Protein AF-0000000072927654 (afdb_homodimer)

Foldseek 3Di:
DQALADKDKDACVQCVVLLLLQLVLVVQCCVPVLFFAPDAPPDDSVVSSVVSVVQNVCVVVVQKIKMWGFHPDDPPDRDDNVRTFWMKMKGQDDDPVQNQEIEIHGGTGHPVSPPNCNSVNRVVVVLVVSVVSNNFKYKYKGFPPDPVVVVCVVVPWDWPDKDWQPGATNVGDRTMMIMTMGGHPPPD/DQALADKDKDACVQCVVLLLLQLVLVVQCQVPVLFFAPDAPPDDSVVSSVVSVVQNVCVVVVQKIKMWGFHPDDPPDRDDNVRTFWMKMKGQDDDPVQNQEIEIHGGTGHPVSPPNCNSVNRVVVVLVVSVVSNNFKYKYKGFPPDPVVVVCVVVPWDWPDKDWQPGATNVGDRTMMIMTMGGHPNPD

pLDDT: mean 94.28, std 9.63, range [33.16, 98.94]

Nearest PDB structures (foldseek):
  1j4j-assembly2_B  TM=9.593E-01  e=4.413E-18  Pseudomonas amygdali pv. tabaci
  5jtf-assembly1_B  TM=8.296E-01  e=7.398E-10  Pseudomonas putida KT2440
  2vi7-assembly2_C  TM=7.966E-01  e=1.854E-10  Pseudomonas aeruginosa
  2cnt-assembly4_D  TM=8.189E-01  e=6.690E-09  Salmonella enterica subsp. enterica serovar Typhimurium str. LT2
  5isv-assembly2_B  TM=7.636E-01  e=1.039E-08  Escherichia coli O157:H7

InterPro domains:
  IPR000182 GNAT domain [PF00583] (80-157)
  IPR000182 GNAT domain [PS51186] (34-187)
  IPR016181 Acyl-CoA N-acyltransferase [SSF55729] (21-184)
  IPR050832 Bacterial Acetyltransferase [PTHR43877] (81-168)

Radius of gyration: 22.1 Å; Cα contacts (8 Å, |Δi|>4): 721; chains: 2; bounding box: 49×73×50 Å

Organism: Fusarium oxysporum f. sp. lycopersici (strain 4287 / CBS 123668 / FGSC 9935 / NRRL 34936) (NCBI:txid426428)

Secondary structure (DSSP, 8-state):
-----EEEE--HHHHGGGHHHHHHHHHHHHHHH---BSB-SSP-HHHHHHHHHHHHHHHHTTSEEEEEEESSPPTTSPPPGGGEEEEEEEE----TT-TTEEEEEEEEE-GGG-SSSHHHHHHHHHHHHHHHTT--EEEEEEETT-HHHHHHHHTTPEEEEEEEEEEE-TTS-EEEEEEEEEE-----/-----EEEE--HHHHGGGHHHHHHHHHHHHHHH---BSB-SSP-HHHHHHHHHHHHHHHHTTSEEEEEEESSPPTTSPPPGGGEEEEEEEE----TT-TTEEEEEEEEE-GGGTTSSHHHHHHHHHHHHHHHTT--EEEEEEETT-HHHHHHHHTTPEEEEEEEEEEE-TTS-EEEEEEEEEE-----

Structure (mmCIF, N/CA/C/O backbone):
data_AF-0000000072927654-model_v1
#
loop_
_entity.id
_entity.type
_entity.pdbx_description
1 polymer 'N-acetyltransferase domain-containing protein'
#
loop_
_atom_site.group_PDB
_atom_site.id
_atom_site.type_symbol
_atom_site.label_atom_id
_atom_site.label_alt_id
_atom_site.label_comp_id
_atom_site.label_asym_id
_atom_site.label_entity_id
_atom_site.label_seq_id
_atom_site.pdbx_PDB_ins_code
_atom_site.Cartn_x
_atom_site.Cartn_y
_atom_site.Cartn_z
_atom_site.occupancy
_atom_site.B_iso_or_equiv
_atom_site.auth_seq_id
_atom_site.auth_comp_id
_atom_site.auth_asym_id
_atom_site.auth_atom_id
_atom_site.pdbx_PDB_model_num
ATOM 1 N N . MET A 1 1 ? -3.535 -31.078 -25.188 1 40.19 1 MET A N 1
ATOM 2 C CA . MET A 1 1 ? -3.783 -29.688 -24.812 1 40.19 1 MET A CA 1
ATOM 3 C C . MET A 1 1 ? -3.332 -29.406 -23.391 1 40.19 1 MET A C 1
ATOM 5 O O . MET A 1 1 ? -3.873 -29.984 -22.438 1 40.19 1 MET A O 1
ATOM 9 N N . THR A 1 2 ? -2.07 -29.188 -23.109 1 51.78 2 THR A N 1
ATOM 10 C CA . THR A 1 2 ? -1.396 -29.219 -21.812 1 51.78 2 THR A CA 1
ATOM 11 C C . THR A 1 2 ? -2.076 -28.281 -20.828 1 51.78 2 THR A C 1
ATOM 13 O O . THR A 1 2 ? -2.227 -27.078 -21.109 1 51.78 2 THR A O 1
ATOM 16 N N . ALA A 1 3 ? -2.816 -28.781 -19.984 1 65.94 3 ALA A N 1
ATOM 17 C CA . ALA A 1 3 ? -3.828 -28.109 -19.188 1 65.94 3 ALA A CA 1
ATOM 18 C C . ALA A 1 3 ? -3.188 -27.094 -18.234 1 65.94 3 ALA A C 1
ATOM 20 O O . ALA A 1 3 ? -2.096 -27.328 -17.719 1 65.94 3 ALA A O 1
ATOM 21 N N . SER A 1 4 ? -3.391 -25.828 -18.328 1 76.94 4 SER A N 1
ATOM 22 C CA . SER A 1 4 ? -2.943 -24.672 -17.547 1 76.94 4 SER A CA 1
ATOM 23 C C . SER A 1 4 ? -2.902 -24.984 -16.062 1 76.94 4 SER A C 1
ATOM 25 O O . SER A 1 4 ? -2.342 -24.219 -15.273 1 76.94 4 SER A O 1
ATOM 27 N N . GLY A 1 5 ? -3.129 -26.25 -15.648 1 88.75 5 GLY A N 1
ATOM 28 C CA . GLY A 1 5 ? -3.277 -26.594 -14.25 1 88.75 5 GLY A CA 1
ATOM 29 C C . GLY A 1 5 ? -4.609 -26.172 -13.664 1 88.75 5 GLY A C 1
ATOM 30 O O . GLY A 1 5 ? -5.438 -25.594 -14.367 1 88.75 5 GLY A O 1
ATOM 31 N N . THR A 1 6 ? -4.871 -26.625 -12.555 1 92.62 6 THR A N 1
ATOM 32 C CA . THR A 1 6 ? -6.078 -26.25 -11.82 1 92.62 6 THR A CA 1
ATOM 33 C C . THR A 1 6 ? -5.746 -25.312 -10.664 1 92.62 6 THR A C 1
ATOM 35 O O . THR A 1 6 ? -4.664 -25.391 -10.078 1 92.62 6 THR A O 1
ATOM 38 N N . VAL A 1 7 ? -6.707 -24.422 -10.336 1 95.75 7 VAL A N 1
ATOM 39 C CA . VAL A 1 7 ? -6.465 -23.469 -9.258 1 95.75 7 VAL A CA 1
ATOM 40 C C . VAL A 1 7 ? -7.293 -23.844 -8.031 1 95.75 7 VAL A C 1
ATOM 42 O O . VAL A 1 7 ? -8.461 -24.219 -8.156 1 95.75 7 VAL A O 1
ATOM 45 N N . ALA A 1 8 ? -6.715 -23.781 -6.914 1 95.75 8 ALA A N 1
ATOM 46 C CA . ALA A 1 8 ? -7.418 -23.953 -5.645 1 95.75 8 ALA A CA 1
ATOM 47 C C . ALA A 1 8 ? -7.254 -22.719 -4.754 1 95.75 8 ALA A C 1
ATOM 49 O O . ALA A 1 8 ? -6.18 -22.125 -4.703 1 95.75 8 ALA A O 1
ATOM 50 N N . LEU A 1 9 ? -8.328 -22.406 -4.074 1 96.88 9 LEU A N 1
ATOM 51 C CA . LEU A 1 9 ? -8.242 -21.406 -3.02 1 96.88 9 LEU A CA 1
ATOM 52 C C . LEU A 1 9 ? -7.613 -21.984 -1.761 1 96.88 9 LEU A C 1
ATOM 54 O O . LEU A 1 9 ? -8.141 -22.938 -1.182 1 96.88 9 LEU A O 1
ATOM 58 N N . PHE A 1 10 ? -6.531 -21.422 -1.31 1 97.31 10 PHE A N 1
ATOM 59 C CA . PHE A 1 10 ? -5.738 -21.938 -0.194 1 97.31 10 PHE A CA 1
ATOM 60 C C . PHE A 1 10 ? -6.488 -21.766 1.123 1 97.31 10 PHE A C 1
ATOM 62 O O . PHE A 1 10 ? -7.059 -20.703 1.383 1 97.31 10 PHE A O 1
ATOM 69 N N . SER A 1 11 ? -6.535 -22.766 1.909 1 94.94 11 SER A N 1
ATOM 70 C CA . SER A 1 11 ? -6.98 -22.719 3.297 1 94.94 11 SER A CA 1
ATOM 71 C C . SER A 1 11 ? -5.965 -23.375 4.23 1 94.94 11 SER A C 1
ATOM 73 O O . SER A 1 11 ? -5.414 -24.422 3.91 1 94.94 11 SER A O 1
ATOM 75 N N . PRO A 1 12 ? -5.699 -22.703 5.312 1 93.94 12 PRO A N 1
ATOM 76 C CA . PRO A 1 12 ? -4.695 -23.25 6.227 1 93.94 12 PRO A CA 1
ATOM 77 C C . PRO A 1 12 ? -4.996 -24.688 6.648 1 93.94 12 PRO A C 1
ATOM 79 O O . PRO A 1 12 ? -4.086 -25.516 6.738 1 93.94 12 PRO A O 1
ATOM 82 N N . GLY A 1 13 ? -6.176 -25.016 6.891 1 92.88 13 GLY A N 1
ATOM 83 C CA . GLY A 1 13 ? -6.555 -26.359 7.309 1 92.88 13 GLY A CA 1
ATOM 84 C C . GLY A 1 13 ? -6.289 -27.406 6.246 1 92.88 13 GLY A C 1
ATOM 85 O O . GLY A 1 13 ? -5.777 -28.484 6.551 1 92.88 13 GLY A O 1
ATOM 86 N N . GLN A 1 14 ? -6.562 -27.125 4.996 1 92.88 14 GLN A N 1
ATOM 87 C CA . GLN A 1 14 ? -6.465 -28.094 3.904 1 92.88 14 GLN A CA 1
ATOM 88 C C . GLN A 1 14 ? -5.082 -28.062 3.26 1 92.88 14 GLN A C 1
ATOM 90 O O . GLN A 1 14 ? -4.594 -29.078 2.771 1 92.88 14 GLN A O 1
ATOM 95 N N . HIS A 1 15 ? -4.449 -26.875 3.355 1 95.31 15 HIS A N 1
ATOM 96 C CA . HIS A 1 15 ? -3.281 -26.719 2.496 1 95.31 15 HIS A CA 1
ATOM 97 C C . HIS A 1 15 ? -2.053 -26.312 3.307 1 95.31 15 HIS A C 1
ATOM 99 O O . HIS A 1 15 ? -1.019 -25.953 2.736 1 95.31 15 HIS A O 1
ATOM 105 N N . GLY A 1 16 ? -2.119 -26.297 4.637 1 95.19 16 GLY A N 1
ATOM 106 C CA . GLY A 1 16 ? -1.026 -25.875 5.5 1 95.19 16 GLY A CA 1
ATOM 107 C C . GLY A 1 16 ? 0.271 -26.609 5.215 1 95.19 16 GLY A C 1
ATOM 108 O O . GLY A 1 16 ? 1.354 -26.031 5.34 1 95.19 16 GLY A O 1
ATOM 109 N N . HIS A 1 17 ? 0.18 -27.891 4.82 1 96 17 HIS A N 1
ATOM 110 C CA . HIS A 1 17 ? 1.352 -28.719 4.559 1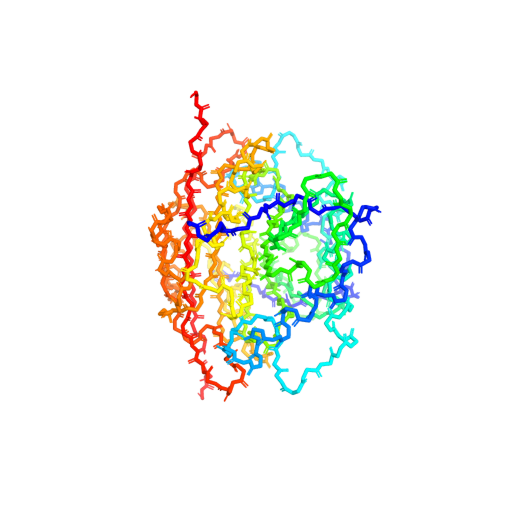 96 17 HIS A CA 1
ATOM 111 C C . HIS A 1 17 ? 2.074 -28.266 3.295 1 96 17 HIS A C 1
ATOM 113 O O . HIS A 1 17 ? 3.207 -28.688 3.039 1 96 17 HIS A O 1
ATOM 119 N N . LEU A 1 18 ? 1.526 -27.391 2.498 1 96.75 18 LEU A N 1
ATOM 120 C CA . LEU A 1 18 ? 2.096 -26.953 1.226 1 96.75 18 LEU A CA 1
ATOM 121 C C . LEU A 1 18 ? 2.955 -25.703 1.408 1 96.75 18 LEU A C 1
ATOM 123 O O . LEU A 1 18 ? 3.617 -25.266 0.468 1 96.75 18 LEU A O 1
ATOM 127 N N . ILE A 1 19 ? 3 -25.109 2.605 1 96.88 19 ILE A N 1
ATOM 128 C CA . ILE A 1 19 ? 3.627 -23.828 2.867 1 96.88 19 ILE A CA 1
ATOM 129 C C . ILE A 1 19 ? 5.105 -23.875 2.488 1 96.88 19 ILE A C 1
ATOM 131 O O . ILE A 1 19 ? 5.609 -23 1.796 1 96.88 19 ILE A O 1
ATOM 135 N N . PRO A 1 20 ? 5.84 -24.938 2.801 1 96.81 20 PRO A N 1
ATOM 136 C CA . PRO A 1 20 ? 7.246 -25 2.387 1 96.81 20 PRO A CA 1
ATOM 137 C C . PRO A 1 20 ? 7.41 -25 0.868 1 96.81 20 PRO A C 1
ATOM 139 O O . PRO A 1 20 ? 8.406 -24.484 0.352 1 96.81 20 PRO A O 1
ATOM 142 N N . TYR A 1 21 ? 6.488 -25.562 0.169 1 96.62 21 TYR A N 1
ATOM 143 C CA . TYR A 1 21 ? 6.566 -25.625 -1.287 1 96.62 21 TYR A CA 1
ATOM 144 C C . TYR A 1 21 ? 6.246 -24.266 -1.907 1 96.62 21 TYR A C 1
ATOM 146 O O . TYR A 1 21 ? 6.828 -23.891 -2.93 1 96.62 21 TYR A O 1
ATOM 154 N N . LEU A 1 22 ? 5.336 -23.547 -1.306 1 97.56 22 LEU A N 1
ATOM 155 C CA . LEU A 1 22 ? 5.078 -22.172 -1.73 1 97.56 22 LEU A CA 1
ATOM 156 C C . LEU A 1 22 ? 6.316 -21.297 -1.544 1 97.56 22 LEU A C 1
ATOM 158 O O . LEU A 1 22 ? 6.688 -20.547 -2.441 1 97.56 22 LEU A O 1
ATOM 162 N N . ALA A 1 23 ? 6.957 -21.469 -0.409 1 97.88 23 ALA A N 1
ATOM 163 C CA . ALA A 1 23 ? 8.211 -20.766 -0.148 1 97.88 23 ALA A CA 1
ATOM 164 C C . ALA A 1 23 ? 9.273 -21.141 -1.171 1 97.88 23 ALA A C 1
ATOM 166 O O . ALA A 1 23 ? 10.055 -20.281 -1.608 1 97.88 23 ALA A O 1
ATOM 167 N N . ALA A 1 24 ? 9.273 -22.391 -1.554 1 96.88 24 ALA A N 1
ATOM 168 C CA . ALA A 1 24 ? 10.25 -22.875 -2.518 1 96.88 24 ALA A CA 1
ATOM 169 C C . ALA A 1 24 ? 10.016 -22.281 -3.898 1 96.88 24 ALA A C 1
ATOM 171 O O . ALA A 1 24 ? 10.961 -21.938 -4.605 1 96.88 24 ALA A O 1
ATOM 172 N N . ILE A 1 25 ? 8.781 -22.172 -4.305 1 97.19 25 ILE A N 1
ATOM 173 C CA . ILE A 1 25 ? 8.461 -21.516 -5.57 1 97.19 25 ILE A CA 1
ATOM 174 C C . ILE A 1 25 ? 8.93 -20.062 -5.539 1 97.19 25 ILE A C 1
ATOM 176 O O . ILE A 1 25 ? 9.523 -19.578 -6.5 1 97.19 25 ILE A O 1
ATOM 180 N N . HIS A 1 26 ? 8.633 -19.406 -4.438 1 98.25 26 HIS A N 1
ATOM 181 C CA . HIS A 1 26 ? 9.055 -18.031 -4.227 1 98.25 26 HIS A CA 1
ATOM 182 C C . HIS A 1 26 ? 10.57 -17.891 -4.379 1 98.25 26 HIS A C 1
ATOM 184 O O . HIS A 1 26 ? 11.047 -17.062 -5.16 1 98.25 26 HIS A O 1
ATOM 190 N N . ALA A 1 27 ? 11.297 -18.75 -3.744 1 97.81 27 ALA A N 1
ATOM 191 C CA . ALA A 1 27 ? 12.758 -18.734 -3.797 1 97.81 27 ALA A CA 1
ATOM 192 C C . ALA A 1 27 ? 13.258 -19.016 -5.211 1 97.81 27 ALA A C 1
ATOM 194 O O . ALA A 1 27 ? 14.195 -18.375 -5.684 1 97.81 27 ALA A O 1
ATOM 195 N N . SER A 1 28 ? 12.656 -19.953 -5.832 1 96.88 28 SER A N 1
ATOM 196 C CA . SER A 1 28 ? 13.078 -20.344 -7.172 1 96.88 28 SER A CA 1
ATOM 197 C C . SER A 1 28 ? 12.906 -19.219 -8.172 1 96.88 28 SER A C 1
ATOM 199 O O . SER A 1 28 ? 13.773 -18.969 -9.008 1 96.88 28 SER A O 1
ATOM 201 N N . CYS A 1 29 ? 11.797 -18.531 -8.07 1 97.25 29 CYS A N 1
ATOM 202 C CA . CYS A 1 29 ? 11.555 -17.406 -8.961 1 97.25 29 CYS A CA 1
ATOM 203 C C . CYS A 1 29 ? 12.609 -16.312 -8.773 1 97.25 29 CYS A C 1
ATOM 205 O O . CYS A 1 29 ? 13.07 -15.711 -9.742 1 97.25 29 CYS A O 1
ATOM 207 N N . ILE A 1 30 ? 13.008 -16.078 -7.527 1 97.44 30 ILE A N 1
ATOM 208 C CA . ILE A 1 30 ? 14.008 -15.055 -7.23 1 97.44 30 ILE A CA 1
ATOM 209 C C . ILE A 1 30 ? 15.367 -15.508 -7.77 1 97.44 30 ILE A C 1
ATOM 211 O O . ILE A 1 30 ? 16.047 -14.75 -8.461 1 97.44 30 ILE A O 1
ATOM 215 N N . THR A 1 31 ? 15.734 -16.734 -7.531 1 95.69 31 THR A N 1
ATOM 216 C CA . THR A 1 31 ? 17.078 -17.203 -7.809 1 95.69 31 THR A CA 1
ATOM 217 C C . THR A 1 31 ? 17.25 -17.531 -9.289 1 95.69 31 THR A C 1
ATOM 219 O O . THR A 1 31 ? 18.297 -17.266 -9.875 1 95.69 31 THR A O 1
ATOM 222 N N . HIS A 1 32 ? 16.266 -18.047 -9.891 1 93 32 HIS A N 1
ATOM 223 C CA . HIS A 1 32 ? 16.422 -18.562 -11.25 1 93 32 HIS A CA 1
ATOM 224 C C . HIS A 1 32 ? 15.922 -17.547 -12.281 1 93 32 HIS A C 1
ATOM 226 O O . HIS A 1 32 ? 16.453 -17.469 -13.383 1 93 32 HIS A O 1
ATOM 232 N N . ASP A 1 33 ? 14.969 -16.75 -11.875 1 89.62 33 ASP A N 1
ATOM 233 C CA . ASP A 1 33 ? 14.336 -15.883 -12.867 1 89.62 33 ASP A CA 1
ATOM 234 C C . ASP A 1 33 ? 14.609 -14.414 -12.555 1 89.62 33 ASP A C 1
ATOM 236 O O . ASP A 1 33 ? 14.125 -13.523 -13.258 1 89.62 33 ASP A O 1
ATOM 240 N N . ARG A 1 34 ? 15.312 -14.18 -11.461 1 92 34 ARG A N 1
ATOM 241 C CA . ARG A 1 34 ? 15.672 -12.844 -11.016 1 92 34 ARG A CA 1
ATOM 242 C C . ARG A 1 34 ? 14.43 -11.984 -10.805 1 92 34 ARG A C 1
ATOM 244 O O . ARG A 1 34 ? 14.438 -10.789 -11.109 1 92 34 ARG A O 1
ATOM 251 N N . THR A 1 35 ? 13.359 -12.672 -10.422 1 95.62 35 THR A N 1
ATOM 252 C CA . THR A 1 35 ? 12.117 -11.969 -10.117 1 95.62 35 THR A CA 1
ATOM 253 C C . THR A 1 35 ? 12.281 -11.094 -8.883 1 95.62 35 THR A C 1
ATOM 255 O O . THR A 1 35 ? 12.883 -11.516 -7.891 1 95.62 35 THR A O 1
ATOM 258 N N . ILE A 1 36 ? 11.828 -9.867 -8.977 1 97.69 36 ILE A N 1
ATOM 259 C CA . ILE A 1 36 ? 11.773 -9 -7.805 1 97.69 36 ILE A CA 1
ATOM 260 C C . ILE A 1 36 ? 10.555 -9.352 -6.957 1 97.69 36 ILE A C 1
ATOM 262 O O . ILE A 1 36 ? 9.43 -8.984 -7.297 1 97.69 36 ILE A O 1
ATOM 266 N N . ALA A 1 37 ? 10.82 -10 -5.887 1 97.12 37 ALA A N 1
ATOM 267 C CA . ALA A 1 37 ? 9.703 -10.539 -5.109 1 97.12 37 ALA A CA 1
ATOM 268 C C . ALA A 1 37 ? 10.016 -10.5 -3.613 1 97.12 37 ALA A C 1
ATOM 270 O O . ALA A 1 37 ? 9.961 -11.531 -2.936 1 97.12 37 ALA A O 1
ATOM 271 N N . GLU A 1 38 ? 10.336 -9.359 -3.062 1 97.12 38 GLU A N 1
ATOM 272 C CA . GLU A 1 38 ? 10.391 -9.086 -1.631 1 97.12 38 GLU A CA 1
ATOM 273 C C . GLU A 1 38 ? 11.797 -9.289 -1.081 1 97.12 38 GLU A C 1
ATOM 275 O O . GLU A 1 38 ? 12.281 -8.492 -0.276 1 97.12 38 GLU A O 1
ATOM 280 N N . PHE A 1 39 ? 12.531 -10.328 -1.51 1 97.81 39 PHE A N 1
ATOM 281 C CA . PHE A 1 39 ? 13.789 -10.695 -0.885 1 97.81 39 PHE A CA 1
ATOM 282 C C . PHE A 1 39 ? 14.945 -10.578 -1.877 1 97.81 39 PHE A C 1
ATOM 284 O O . PHE A 1 39 ? 14.742 -10.688 -3.088 1 97.81 39 PHE A O 1
ATOM 291 N N . LEU A 1 40 ? 16.094 -10.375 -1.318 1 97.81 40 LEU A N 1
ATOM 292 C CA . LEU A 1 40 ? 17.344 -10.383 -2.074 1 97.81 40 LEU A CA 1
ATOM 293 C C . LEU A 1 40 ? 18.234 -11.547 -1.644 1 97.81 40 LEU A C 1
ATOM 295 O O . LEU A 1 40 ? 18.219 -11.953 -0.478 1 97.81 40 LEU A O 1
ATOM 299 N N . PRO A 1 41 ? 18.953 -12.109 -2.582 1 96.44 41 PRO A N 1
ATOM 300 C CA . PRO A 1 41 ? 19.938 -13.125 -2.189 1 96.44 41 PRO A CA 1
ATOM 301 C C . PRO A 1 41 ? 21.031 -12.562 -1.271 1 96.44 41 PRO A C 1
ATOM 303 O O . PRO A 1 41 ? 21.344 -11.375 -1.344 1 96.44 41 PRO A O 1
ATOM 306 N N . PRO A 1 42 ? 21.688 -13.531 -0.445 1 96.88 42 PRO A N 1
ATOM 307 C CA . PRO A 1 42 ? 21.328 -14.945 -0.252 1 96.88 42 PRO A CA 1
ATOM 308 C C . PRO A 1 42 ? 20 -15.125 0.481 1 96.88 42 PRO A C 1
ATOM 310 O O . PRO A 1 42 ? 19.734 -14.422 1.454 1 96.88 42 PRO A O 1
ATOM 313 N N . LEU A 1 43 ? 19.328 -16.016 0.043 1 97.06 43 LEU A N 1
ATOM 314 C CA . LEU A 1 43 ? 18 -16.266 0.606 1 97.06 43 LEU A CA 1
ATOM 315 C C . LEU A 1 43 ? 18.094 -17.125 1.867 1 97.06 43 LEU A C 1
ATOM 317 O O . LEU A 1 43 ? 19.016 -17.938 2 1 97.06 43 LEU A O 1
ATOM 321 N N . SER A 1 44 ? 17.219 -16.828 2.752 1 96 44 SER A N 1
ATOM 322 C CA . SER A 1 44 ? 17.062 -17.609 3.975 1 96 44 SER A CA 1
ATOM 323 C C . SER A 1 44 ? 15.727 -18.359 3.982 1 96 44 SER A C 1
ATOM 325 O O . SER A 1 44 ? 14.664 -17.734 3.926 1 96 44 SER A O 1
ATOM 327 N N . HIS A 1 45 ? 15.867 -19.641 4.137 1 94.31 45 HIS A N 1
ATOM 328 C CA . HIS A 1 45 ? 14.641 -20.438 4.211 1 94.31 45 HIS A CA 1
ATOM 329 C C . HIS A 1 45 ? 13.781 -20.016 5.395 1 94.31 45 HIS A C 1
ATOM 331 O O . HIS A 1 45 ? 12.555 -19.922 5.277 1 94.31 45 HIS A O 1
ATOM 337 N N . GLU A 1 46 ? 14.43 -19.75 6.414 1 96.19 46 GLU A N 1
ATOM 338 C CA . GLU A 1 46 ? 13.727 -19.344 7.625 1 96.19 46 GLU A CA 1
ATOM 339 C C . GLU A 1 46 ? 12.977 -18.031 7.402 1 96.19 46 GLU A C 1
ATOM 341 O O . GLU A 1 46 ? 11.82 -17.891 7.812 1 96.19 46 GLU A O 1
ATOM 346 N N . LYS A 1 47 ? 13.609 -17.109 6.793 1 95.75 47 LYS A N 1
ATOM 347 C CA . LYS A 1 47 ? 13.008 -15.805 6.523 1 95.75 47 LYS A CA 1
ATOM 348 C C . LYS A 1 47 ? 11.812 -15.938 5.578 1 95.75 47 LYS A C 1
ATOM 350 O O . LYS A 1 47 ? 10.758 -15.344 5.812 1 95.75 47 LYS A O 1
ATOM 355 N N . LEU A 1 48 ? 12 -16.766 4.551 1 97.69 48 LEU A N 1
ATOM 356 C CA . LEU A 1 48 ? 10.93 -17 3.59 1 97.69 48 LEU A CA 1
ATOM 357 C C . LEU A 1 48 ? 9.734 -17.672 4.262 1 97.69 48 LEU A C 1
ATOM 359 O O . LEU A 1 48 ? 8.594 -17.25 4.074 1 97.69 48 LEU A O 1
ATOM 363 N N . LEU A 1 49 ? 10 -18.641 5.051 1 97.5 49 LEU A N 1
ATOM 364 C CA . LEU A 1 49 ? 8.922 -19.375 5.723 1 97.5 49 LEU A CA 1
ATOM 365 C C . LEU A 1 49 ? 8.195 -18.469 6.707 1 97.5 49 LEU A C 1
ATOM 367 O O . LEU A 1 49 ? 6.965 -18.516 6.805 1 97.5 49 LEU A O 1
ATOM 371 N N . ALA A 1 50 ? 8.961 -17.688 7.43 1 97.25 50 ALA A N 1
ATOM 372 C CA . ALA A 1 50 ? 8.352 -16.75 8.375 1 97.25 50 ALA A CA 1
ATOM 373 C C . ALA A 1 50 ? 7.441 -15.766 7.656 1 97.25 50 ALA A C 1
ATOM 375 O O . ALA A 1 50 ? 6.34 -15.477 8.125 1 97.25 50 ALA A O 1
ATOM 376 N N . TRP A 1 51 ? 7.895 -15.305 6.578 1 97.69 51 TRP A N 1
ATOM 377 C CA . TRP A 1 51 ? 7.109 -14.367 5.781 1 97.69 51 TRP A CA 1
ATOM 378 C C . TRP A 1 51 ? 5.797 -15.008 5.324 1 97.69 51 TRP A C 1
ATOM 380 O O . TRP A 1 51 ? 4.727 -14.414 5.469 1 97.69 51 TRP A O 1
ATOM 390 N N . TRP A 1 52 ? 5.855 -16.172 4.828 1 97.88 52 TRP A N 1
ATOM 391 C CA . TRP A 1 52 ? 4.68 -16.875 4.348 1 97.88 52 TRP A CA 1
ATOM 392 C C . TRP A 1 52 ? 3.715 -17.172 5.492 1 97.88 52 TRP A C 1
ATOM 394 O O . TRP A 1 52 ? 2.496 -17.094 5.32 1 97.88 52 TRP A O 1
ATOM 404 N N . LYS A 1 53 ? 4.211 -17.5 6.59 1 95.75 53 LYS A N 1
ATOM 405 C CA . LYS A 1 53 ? 3.359 -17.734 7.75 1 95.75 53 LYS A CA 1
ATOM 406 C C . LYS A 1 53 ? 2.57 -16.484 8.117 1 95.75 53 LYS A C 1
ATOM 408 O O . LYS A 1 53 ? 1.393 -16.562 8.477 1 95.75 53 LYS A O 1
ATOM 413 N N . GLU A 1 54 ? 3.248 -15.391 8.023 1 96.12 54 GLU A N 1
ATOM 414 C CA . GLU A 1 54 ? 2.568 -14.133 8.297 1 96.12 54 GLU A CA 1
ATOM 415 C C . GLU A 1 54 ? 1.46 -13.867 7.281 1 96.12 54 GLU A C 1
ATOM 417 O O . GLU A 1 54 ? 0.373 -13.414 7.645 1 96.12 54 GLU A O 1
ATOM 422 N N . ARG A 1 55 ? 1.749 -14.141 6.016 1 97.44 55 ARG A N 1
ATOM 423 C CA . ARG A 1 55 ? 0.734 -13.977 4.98 1 97.44 55 ARG A CA 1
ATOM 424 C C . ARG A 1 55 ? -0.441 -14.922 5.207 1 97.44 55 ARG A C 1
ATOM 426 O O . ARG A 1 55 ? -1.6 -14.523 5.07 1 97.44 55 ARG A O 1
ATOM 433 N N . ILE A 1 56 ? -0.158 -16.109 5.582 1 96.44 56 ILE A N 1
ATOM 434 C CA . ILE A 1 56 ? -1.188 -17.109 5.789 1 96.44 56 ILE A CA 1
ATOM 435 C C . ILE A 1 56 ? -2.061 -16.734 6.98 1 96.44 56 ILE A C 1
ATOM 437 O O . ILE A 1 56 ? -3.271 -16.969 6.977 1 96.44 56 ILE A O 1
ATOM 441 N N . ALA A 1 57 ? -1.433 -16.141 7.992 1 96.12 57 ALA A N 1
ATOM 442 C CA . ALA A 1 57 ? -2.213 -15.656 9.125 1 96.12 57 ALA A CA 1
ATOM 443 C C . ALA A 1 57 ? -3.266 -14.648 8.672 1 96.12 57 ALA A C 1
ATOM 445 O O . ALA A 1 57 ? -4.367 -14.602 9.227 1 96.12 57 ALA A O 1
ATOM 446 N N . GLU A 1 58 ? -2.949 -13.898 7.688 1 97.06 58 GLU A N 1
ATOM 447 C CA . GLU A 1 58 ? -3.873 -12.898 7.156 1 97.06 58 GLU A CA 1
ATOM 448 C C . GLU A 1 58 ? -5.047 -13.562 6.438 1 97.06 58 GLU A C 1
ATOM 450 O O . GLU A 1 58 ? -6.09 -12.938 6.242 1 97.06 58 GLU A O 1
ATOM 455 N N . VAL A 1 59 ? -4.852 -14.773 5.926 1 96.62 59 VAL A N 1
ATOM 456 C CA . VAL A 1 59 ? -5.938 -15.523 5.301 1 96.62 59 VAL A CA 1
ATOM 457 C C . VAL A 1 59 ? -7.012 -15.836 6.336 1 96.62 59 VAL A C 1
ATOM 459 O O . VAL A 1 59 ? -8.203 -15.656 6.078 1 96.62 59 VAL A O 1
ATOM 462 N N . ALA A 1 60 ? -6.602 -16.234 7.477 1 91.06 60 ALA A N 1
ATOM 463 C CA . ALA A 1 60 ? -7.52 -16.578 8.562 1 91.06 60 ALA A CA 1
ATOM 464 C C . ALA A 1 60 ? -8.305 -15.352 9.023 1 91.06 60 ALA A C 1
ATOM 466 O O . ALA A 1 60 ? -9.469 -15.453 9.398 1 91.06 60 ALA A O 1
ATOM 467 N N . ASP A 1 61 ? -7.723 -14.188 8.914 1 91.62 61 ASP A N 1
ATOM 468 C CA . ASP A 1 61 ? -8.344 -12.938 9.367 1 91.62 61 ASP A CA 1
ATOM 469 C C . ASP A 1 61 ? -9.195 -12.32 8.266 1 91.62 61 ASP A C 1
ATOM 471 O O . ASP A 1 61 ? -9.828 -11.281 8.469 1 91.62 61 ASP A O 1
ATOM 475 N N . GLY A 1 62 ? -9.18 -12.969 7.098 1 93.56 62 GLY A N 1
ATOM 476 C CA . GLY A 1 62 ? -9.992 -12.484 5.992 1 93.56 62 GLY A CA 1
ATOM 477 C C . GLY A 1 62 ? -9.359 -11.328 5.246 1 93.56 62 GLY A C 1
ATOM 478 O O . GLY A 1 62 ? -10 -10.703 4.398 1 93.56 62 GLY A O 1
ATOM 479 N N . LYS A 1 63 ? -8.109 -11.016 5.488 1 97 63 LYS A N 1
ATOM 480 C CA . LYS A 1 63 ? -7.434 -9.859 4.91 1 97 63 LYS A CA 1
ATOM 481 C C . LYS A 1 63 ? -6.684 -10.234 3.639 1 97 63 LYS A C 1
ATOM 483 O O . LYS A 1 63 ? -6.242 -9.367 2.887 1 97 63 LYS A O 1
ATOM 488 N N . ARG A 1 64 ? -6.547 -11.578 3.398 1 98.44 64 ARG A N 1
ATOM 489 C CA . ARG A 1 64 ? -5.777 -12.062 2.254 1 98.44 64 ARG A CA 1
ATOM 490 C C . ARG A 1 64 ? -6.387 -13.336 1.683 1 98.44 64 ARG A C 1
ATOM 492 O O . ARG A 1 64 ? -6.926 -14.164 2.426 1 98.44 64 ARG A O 1
ATOM 499 N N . LEU A 1 65 ? -6.34 -13.445 0.409 1 98.62 65 LEU A N 1
ATOM 500 C CA . LEU A 1 65 ? -6.598 -14.703 -0.295 1 98.62 65 LEU A CA 1
ATOM 501 C C . LEU A 1 65 ? -5.332 -15.203 -0.987 1 98.62 65 LEU A C 1
ATOM 503 O O . LEU A 1 65 ? -4.527 -14.406 -1.47 1 98.62 65 LEU A O 1
ATOM 507 N N . ILE A 1 66 ? -5.188 -16.469 -0.994 1 98.81 66 ILE A N 1
ATOM 508 C CA . ILE A 1 66 ? -4.086 -17.109 -1.703 1 98.81 66 ILE A CA 1
ATOM 509 C C . ILE A 1 66 ? -4.633 -18.172 -2.646 1 98.81 66 ILE A C 1
ATOM 511 O O . ILE A 1 66 ? -5.457 -19 -2.248 1 98.81 66 ILE A O 1
ATOM 515 N N . PHE A 1 67 ? -4.203 -18.141 -3.881 1 98.62 67 PHE A N 1
ATOM 516 C CA . PHE A 1 67 ? -4.578 -19.109 -4.898 1 98.62 67 PHE A CA 1
ATOM 517 C C . PHE A 1 67 ? -3.363 -19.906 -5.352 1 98.62 67 PHE A C 1
ATOM 519 O O . PHE A 1 67 ? -2.324 -19.344 -5.688 1 98.62 67 PHE A O 1
ATOM 526 N N . ILE A 1 68 ? -3.561 -21.188 -5.395 1 97.94 68 ILE A N 1
ATOM 527 C CA . ILE A 1 68 ? -2.445 -22.047 -5.754 1 97.94 68 ILE A CA 1
ATOM 528 C C . ILE A 1 68 ? -2.754 -22.766 -7.066 1 97.94 68 ILE A C 1
ATOM 530 O O . ILE A 1 68 ? -3.891 -23.188 -7.297 1 97.94 68 ILE A O 1
ATOM 534 N N . LEU A 1 69 ? -1.799 -22.797 -7.91 1 97.44 69 LEU A N 1
ATOM 535 C CA . LEU A 1 69 ? -1.876 -23.531 -9.164 1 97.44 69 LEU A CA 1
ATOM 536 C C . LEU A 1 69 ? -1.353 -24.953 -8.992 1 97.44 69 LEU A C 1
ATOM 538 O O . LEU A 1 69 ? -0.224 -25.156 -8.531 1 97.44 69 LEU A O 1
ATOM 542 N N . LEU A 1 70 ? -2.152 -25.906 -9.289 1 95.62 70 LEU A N 1
ATOM 543 C CA . LEU A 1 70 ? -1.812 -27.328 -9.148 1 95.62 70 LEU A CA 1
ATOM 544 C C . LEU A 1 70 ? -1.688 -27.984 -10.516 1 95.62 70 LEU A C 1
ATOM 546 O O . LEU A 1 70 ? -2.572 -27.844 -11.367 1 95.62 70 LEU A O 1
ATOM 550 N N . ASN A 1 71 ? -0.536 -28.5 -10.648 1 92 71 ASN A N 1
ATOM 551 C CA . ASN A 1 71 ? -0.32 -29.297 -11.844 1 92 71 ASN A CA 1
ATOM 552 C C . ASN A 1 71 ? -0.569 -30.781 -11.578 1 92 71 ASN A C 1
ATOM 554 O O . ASN A 1 71 ? -0.022 -31.344 -10.633 1 92 71 ASN A O 1
ATOM 558 N N . ASP A 1 72 ? -1.478 -31.438 -12.367 1 80.75 72 ASP A N 1
ATOM 559 C CA . ASP A 1 72 ? -1.68 -32.875 -12.383 1 80.75 72 ASP A CA 1
ATOM 560 C C . ASP A 1 72 ? -2.285 -33.375 -11.07 1 80.75 72 ASP A C 1
ATOM 562 O O . ASP A 1 72 ? -1.866 -34.406 -10.531 1 80.75 72 ASP A O 1
ATOM 566 N N . CYS A 1 73 ? -3.043 -32.531 -10.438 1 77.81 73 CYS A N 1
ATOM 567 C CA . CYS A 1 73 ? -3.725 -32.969 -9.227 1 77.81 73 CYS A CA 1
ATOM 568 C C . CYS A 1 73 ? -5.16 -33.375 -9.523 1 77.81 73 CYS A C 1
ATOM 570 O O . CYS A 1 73 ? -5.926 -32.594 -10.102 1 77.81 73 CYS A O 1
ATOM 572 N N . GLU A 1 74 ? -5.496 -34.594 -9.273 1 77.19 74 GLU A N 1
ATOM 573 C CA . GLU A 1 74 ? -6.848 -35.094 -9.508 1 77.19 74 GLU A CA 1
ATOM 574 C C . GLU A 1 74 ? -7.859 -34.375 -8.617 1 77.19 74 GLU A C 1
ATOM 576 O O . GLU A 1 74 ? -7.574 -34.094 -7.453 1 77.19 74 GLU A O 1
ATOM 581 N N . PRO A 1 75 ? -8.977 -34 -9.234 1 71.19 75 PRO A N 1
ATOM 582 C CA . PRO A 1 75 ? -9.992 -33.375 -8.398 1 71.19 75 PRO A CA 1
ATOM 583 C C . PRO A 1 75 ? -10.336 -34.188 -7.156 1 71.19 75 PRO A C 1
ATOM 585 O O . PRO A 1 75 ? -10.445 -35.406 -7.234 1 71.19 75 PRO A O 1
ATOM 588 N N . GLY A 1 76 ? -10.359 -33.625 -6.086 1 72 76 GLY A N 1
ATOM 58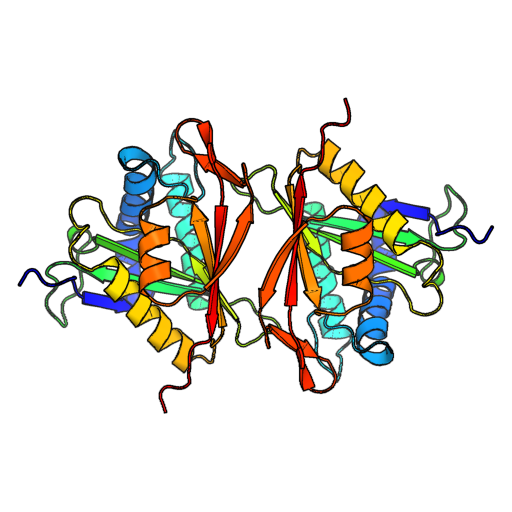9 C CA . GLY A 1 76 ? -10.766 -34.312 -4.871 1 72 76 GLY A CA 1
ATOM 590 C C . GLY A 1 76 ? -9.602 -34.844 -4.07 1 72 76 GLY A C 1
ATOM 591 O O . GLY A 1 76 ? -9.773 -35.312 -2.947 1 72 76 GLY A O 1
ATOM 592 N N . THR A 1 77 ? -8.414 -34.938 -4.68 1 81 77 THR A N 1
ATOM 593 C CA . THR A 1 77 ? -7.25 -35.469 -3.973 1 81 77 THR A CA 1
ATOM 594 C C . THR A 1 77 ? -6.48 -34.344 -3.289 1 81 77 THR A C 1
ATOM 596 O O . THR A 1 77 ? -6.496 -33.219 -3.758 1 81 77 THR A O 1
ATOM 599 N N . ARG A 1 78 ? -5.926 -34.719 -2.076 1 87.94 78 ARG A N 1
ATOM 600 C CA . ARG A 1 78 ? -5.055 -33.781 -1.375 1 87.94 78 ARG A CA 1
ATOM 601 C C . ARG A 1 78 ? -3.764 -33.562 -2.152 1 87.94 78 ARG A C 1
ATOM 603 O O . ARG A 1 78 ? -3.027 -34.5 -2.443 1 87.94 78 ARG A O 1
ATOM 610 N N . PRO A 1 79 ? -3.553 -32.312 -2.557 1 91.62 79 PRO A N 1
ATOM 611 C CA . PRO A 1 79 ? -2.352 -32.094 -3.359 1 91.62 79 PRO A CA 1
ATOM 612 C C . PRO A 1 79 ? -1.062 -32.344 -2.584 1 91.62 79 PRO A C 1
ATOM 614 O O . PRO A 1 79 ? -1 -32.062 -1.38 1 91.62 79 PRO A O 1
ATOM 617 N N . ASN A 1 80 ? -0.071 -32.875 -3.305 1 91.38 80 ASN A N 1
ATOM 618 C CA . ASN A 1 80 ? 1.268 -33 -2.74 1 91.38 80 ASN A CA 1
ATOM 619 C C . ASN A 1 80 ? 2.141 -31.781 -3.096 1 91.38 80 ASN A C 1
ATOM 621 O O . ASN A 1 80 ? 1.772 -30.984 -3.951 1 91.38 80 ASN A O 1
ATOM 625 N N . GLY A 1 81 ? 3.184 -31.609 -2.395 1 92.5 81 GLY A N 1
ATOM 626 C CA . GLY A 1 81 ? 4.074 -30.484 -2.594 1 92.5 81 GLY A CA 1
ATOM 627 C C . GLY A 1 81 ? 4.5 -30.297 -4.039 1 92.5 81 GLY A C 1
ATOM 628 O O . GLY A 1 81 ? 4.539 -29.188 -4.547 1 92.5 81 GLY A O 1
ATOM 629 N N . SER A 1 82 ? 4.75 -31.406 -4.695 1 90.88 82 SER A N 1
ATOM 630 C CA . SER A 1 82 ? 5.25 -31.328 -6.066 1 90.88 82 SER A CA 1
ATOM 631 C C . SER A 1 82 ? 4.152 -30.891 -7.031 1 90.88 82 SER A C 1
ATOM 633 O O . SER A 1 82 ? 4.434 -30.531 -8.172 1 90.88 82 SER A O 1
ATOM 635 N N . ASP A 1 83 ? 2.926 -30.953 -6.578 1 94.19 83 ASP A N 1
ATOM 636 C CA . ASP A 1 83 ? 1.806 -30.547 -7.422 1 94.19 83 ASP A CA 1
ATOM 637 C C . ASP A 1 83 ? 1.724 -29.031 -7.535 1 94.19 83 ASP A C 1
ATOM 639 O O . ASP A 1 83 ? 1.12 -28.5 -8.469 1 94.19 83 ASP A O 1
ATOM 643 N N . VAL A 1 84 ? 2.227 -28.344 -6.547 1 96.5 84 VAL A N 1
ATOM 644 C CA . VAL A 1 84 ? 2.109 -26.891 -6.508 1 96.5 84 VAL A CA 1
ATOM 645 C C . VAL A 1 84 ? 3.117 -26.266 -7.469 1 96.5 84 VAL A C 1
ATOM 647 O O . VAL A 1 84 ? 4.328 -26.453 -7.324 1 96.5 84 VAL A O 1
ATOM 650 N N . VAL A 1 85 ? 2.615 -25.516 -8.453 1 97.06 85 VAL A N 1
ATOM 651 C CA . VAL A 1 85 ? 3.531 -25 -9.477 1 97.06 85 VAL A CA 1
ATOM 652 C C . VAL A 1 85 ? 3.365 -23.5 -9.617 1 97.06 85 VAL A C 1
ATOM 654 O O . VAL A 1 85 ? 4.062 -22.859 -10.414 1 97.06 85 VAL A O 1
ATOM 657 N N . GLY A 1 86 ? 2.465 -22.875 -8.844 1 98.06 86 GLY A N 1
ATOM 658 C CA . GLY A 1 86 ? 2.281 -21.438 -8.906 1 98.06 86 GLY A CA 1
ATOM 659 C C . GLY A 1 86 ? 1.396 -20.906 -7.797 1 98.06 86 GLY A C 1
ATOM 660 O O . GLY A 1 86 ? 0.767 -21.672 -7.066 1 98.06 86 GLY A O 1
ATOM 661 N N . VAL A 1 87 ? 1.394 -19.609 -7.664 1 98.62 87 VAL A N 1
ATOM 662 C CA . VAL A 1 87 ? 0.626 -18.969 -6.605 1 98.62 87 VAL A CA 1
ATOM 663 C C . VAL A 1 87 ? 0.353 -17.516 -6.973 1 98.62 87 VAL A C 1
ATO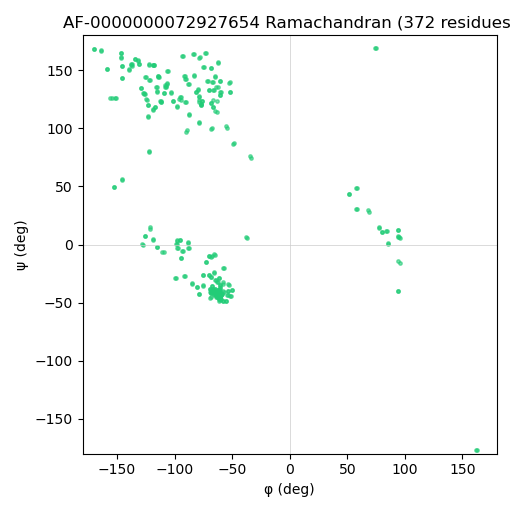M 665 O O . VAL A 1 87 ? 1.108 -16.906 -7.738 1 98.62 87 VAL A O 1
ATOM 668 N N . VAL A 1 88 ? -0.711 -16.969 -6.52 1 98.81 88 VAL A N 1
ATOM 669 C CA . VAL A 1 88 ? -1.01 -15.547 -6.535 1 98.81 88 VAL A CA 1
ATOM 670 C C . VAL A 1 88 ? -1.808 -15.172 -5.285 1 98.81 88 VAL A C 1
ATOM 672 O O . VAL A 1 88 ? -2.482 -16.016 -4.699 1 98.81 88 VAL A O 1
ATOM 675 N N . MET A 1 89 ? -1.691 -13.953 -4.891 1 98.88 89 MET A N 1
ATOM 676 C CA . MET A 1 89 ? -2.387 -13.523 -3.682 1 98.88 89 MET A CA 1
ATOM 677 C C . MET A 1 89 ? -3.162 -12.234 -3.932 1 98.88 89 MET A C 1
ATOM 679 O O . MET A 1 89 ? -2.848 -11.484 -4.859 1 98.88 89 MET A O 1
ATOM 683 N N . LEU A 1 90 ? -4.16 -12.047 -3.141 1 98.88 90 LEU A N 1
ATOM 684 C CA . LEU A 1 90 ? -4.953 -10.82 -3.092 1 98.88 90 LEU A CA 1
ATOM 685 C C . LEU A 1 90 ? -4.953 -10.227 -1.686 1 98.88 90 LEU A C 1
ATOM 687 O O . LEU A 1 90 ? -5.473 -10.844 -0.75 1 98.88 90 LEU A O 1
ATOM 691 N N . SER A 1 91 ? -4.297 -9.117 -1.491 1 98.75 91 SER A N 1
ATOM 692 C CA . SER A 1 91 ? -4.438 -8.367 -0.252 1 98.75 91 SER A CA 1
ATOM 693 C C . SER A 1 91 ? -5.719 -7.531 -0.255 1 98.75 91 SER A C 1
ATOM 695 O O . SER A 1 91 ? -6.043 -6.891 -1.256 1 98.75 91 SER A O 1
ATOM 697 N N . MET A 1 92 ? -6.465 -7.559 0.787 1 98.12 92 MET A N 1
ATOM 698 C CA . MET A 1 92 ? -7.727 -6.836 0.917 1 98.12 92 MET A CA 1
ATOM 699 C C . MET A 1 92 ? -7.695 -5.895 2.119 1 98.12 92 MET A C 1
ATOM 701 O O . MET A 1 92 ? -8.227 -6.219 3.18 1 98.12 92 MET A O 1
ATOM 705 N N . PRO A 1 93 ? -7.062 -4.773 1.898 1 95 93 PRO A N 1
ATOM 706 C CA . PRO A 1 93 ? -6.969 -3.838 3.023 1 95 93 PRO A CA 1
ATOM 707 C C . PRO A 1 93 ? -8.336 -3.387 3.529 1 95 93 PRO A C 1
ATOM 709 O O . PRO A 1 93 ? -9.266 -3.207 2.734 1 95 93 PRO A O 1
ATOM 712 N N . SER A 1 94 ? -8.398 -3.295 4.832 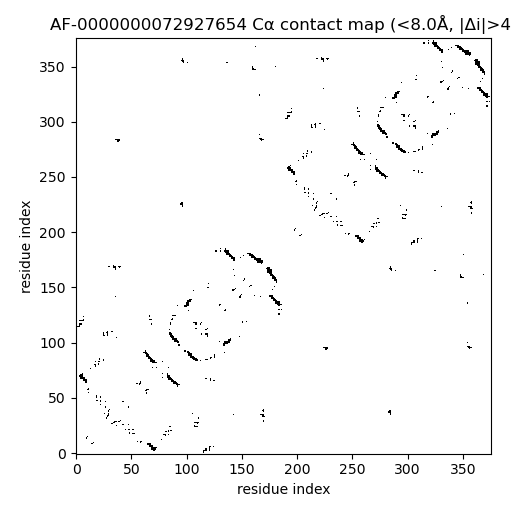1 92.56 94 SER A N 1
ATOM 713 C CA . SER A 1 94 ? -9.609 -2.74 5.422 1 92.56 94 SER A CA 1
ATOM 714 C C . SER A 1 94 ? -9.625 -1.218 5.324 1 92.56 94 SER A C 1
ATOM 716 O O . SER A 1 94 ? -8.664 -0.554 5.703 1 92.56 94 SER A O 1
ATOM 718 N N . SER A 1 95 ? -10.547 -0.674 4.766 1 94.88 95 SER A N 1
ATOM 719 C CA . SER A 1 95 ? -10.773 0.763 4.641 1 94.88 95 SER A CA 1
ATOM 720 C C . SER A 1 95 ? -12.25 1.078 4.461 1 94.88 95 SER A C 1
ATOM 722 O O . SER A 1 95 ? -12.906 0.538 3.568 1 94.88 95 SER A O 1
ATOM 724 N N . GLU A 1 96 ? -12.797 1.943 5.309 1 97.69 96 GLU A N 1
ATOM 725 C CA . GLU A 1 96 ? -14.203 2.311 5.133 1 97.69 96 GLU A CA 1
ATOM 726 C C . GLU A 1 96 ? -14.414 3.08 3.834 1 97.69 96 GLU A C 1
ATOM 728 O O . GLU A 1 96 ? -15.492 3.023 3.242 1 97.69 96 GLU A O 1
ATOM 733 N N . THR A 1 97 ? -13.383 3.723 3.295 1 98.44 97 THR A N 1
ATOM 734 C CA . THR A 1 97 ? -13.523 4.57 2.117 1 98.44 97 THR A CA 1
ATOM 735 C C . THR A 1 97 ? -13.133 3.811 0.853 1 98.44 97 THR A C 1
ATOM 737 O O . THR A 1 97 ? -13.172 4.363 -0.248 1 98.44 97 THR A O 1
ATOM 740 N N . GLY A 1 98 ? -12.68 2.604 0.894 1 97.88 98 GLY A N 1
ATOM 741 C CA . GLY A 1 98 ? -12.305 1.78 -0.246 1 97.88 98 GLY A CA 1
ATOM 742 C C . GLY A 1 98 ? -12.445 0.293 0.02 1 97.88 98 GLY A C 1
ATOM 743 O O . GLY A 1 98 ? -11.5 -0.47 -0.188 1 97.88 98 GLY A O 1
ATOM 744 N N . PRO A 1 99 ? -13.633 -0.082 0.548 1 97.25 99 PRO A N 1
ATOM 745 C CA . PRO A 1 99 ? -13.82 -1.504 0.852 1 97.25 99 PRO A CA 1
ATOM 746 C C . PRO A 1 99 ? -13.805 -2.381 -0.398 1 97.25 99 PRO A C 1
ATOM 748 O O . PRO A 1 99 ? -13.734 -3.607 -0.294 1 97.25 99 PRO A O 1
ATOM 751 N N . PHE A 1 100 ? -13.812 -1.831 -1.593 1 97.75 100 PHE A N 1
ATOM 752 C CA . PHE A 1 100 ? -13.906 -2.537 -2.865 1 97.75 100 PHE A CA 1
ATOM 753 C C . PHE A 1 100 ? -12.531 -2.721 -3.488 1 97.75 100 PHE A C 1
ATOM 755 O O . PHE A 1 100 ? -12.406 -3.283 -4.578 1 97.75 100 PHE A O 1
ATOM 762 N N . ARG A 1 101 ? -11.492 -2.254 -2.836 1 98.56 101 ARG A N 1
ATOM 763 C CA . ARG A 1 101 ? -10.148 -2.311 -3.395 1 98.56 101 ARG A CA 1
ATOM 764 C C . ARG A 1 101 ? -9.445 -3.604 -2.994 1 98.56 101 ARG A C 1
ATOM 766 O O . ARG A 1 101 ? -9.625 -4.098 -1.88 1 98.56 101 ARG A O 1
ATOM 773 N N . GLY A 1 102 ? -8.688 -4.168 -3.838 1 98.69 102 GLY A N 1
ATOM 774 C CA . GLY A 1 102 ? -7.754 -5.262 -3.611 1 98.69 102 GLY A CA 1
ATOM 775 C C . GLY A 1 102 ? -6.426 -5.07 -4.316 1 98.69 102 GLY A C 1
ATOM 776 O O . GLY A 1 102 ? -6.34 -4.348 -5.309 1 98.69 102 GLY A O 1
ATOM 777 N N . VAL A 1 103 ? -5.406 -5.688 -3.818 1 98.88 103 VAL A N 1
ATOM 778 C CA . VAL A 1 103 ? -4.07 -5.586 -4.398 1 98.88 103 VAL A CA 1
ATOM 779 C C . VAL A 1 103 ? -3.549 -6.977 -4.742 1 98.88 103 VAL A C 1
ATOM 781 O O . VAL A 1 103 ? -3.414 -7.832 -3.865 1 98.88 103 VAL A O 1
ATOM 784 N N . VAL A 1 104 ? -3.26 -7.18 -5.988 1 98.88 104 VAL A N 1
ATOM 785 C CA . VAL A 1 104 ? -2.723 -8.445 -6.473 1 98.88 104 VAL A CA 1
ATOM 786 C C . VAL A 1 104 ? -1.218 -8.5 -6.223 1 98.88 104 VAL A C 1
ATOM 788 O O . VAL A 1 104 ? -0.497 -7.551 -6.539 1 98.88 104 VAL A O 1
ATOM 791 N N . GLU A 1 105 ? -0.79 -9.609 -5.656 1 98.31 105 GLU A N 1
ATOM 792 C CA . GLU A 1 105 ? 0.615 -9.719 -5.277 1 98.31 105 GLU A CA 1
ATOM 793 C C . GLU A 1 105 ? 1.163 -11.109 -5.582 1 98.31 105 GLU A C 1
ATOM 795 O O . GLU A 1 105 ? 0.419 -12.094 -5.566 1 98.31 105 GLU A O 1
ATOM 800 N N . LYS A 1 106 ? 2.426 -11.172 -5.867 1 98.06 106 LYS A N 1
ATOM 801 C CA . LYS A 1 106 ? 3.215 -12.398 -5.891 1 98.06 106 LYS A CA 1
ATOM 802 C C . LYS A 1 106 ? 2.631 -13.406 -6.879 1 98.06 106 LYS A C 1
ATOM 804 O O . LYS A 1 106 ? 2.416 -14.57 -6.535 1 98.06 106 LYS A O 1
ATOM 809 N N . LEU A 1 107 ? 2.354 -12.969 -8.055 1 98.38 107 LEU A N 1
ATOM 810 C CA . LEU A 1 107 ? 2.1 -13.906 -9.141 1 98.38 107 LEU A CA 1
ATOM 811 C C . LEU A 1 107 ? 3.371 -14.664 -9.508 1 98.38 107 LEU A C 1
ATOM 813 O O . LEU A 1 107 ? 4.246 -14.125 -10.188 1 98.38 107 LEU A O 1
ATOM 817 N N . LEU A 1 108 ? 3.477 -15.859 -9.031 1 98.19 108 LEU A N 1
ATOM 818 C CA . LEU A 1 108 ? 4.672 -16.672 -9.211 1 98.19 108 LEU A CA 1
ATOM 819 C C . LEU A 1 108 ? 4.324 -18.016 -9.844 1 98.19 108 LEU A C 1
ATOM 821 O O . LEU A 1 108 ? 3.432 -18.719 -9.367 1 98.19 108 LEU A O 1
ATOM 825 N N . VAL A 1 109 ? 4.918 -18.344 -10.898 1 97.31 109 VAL A N 1
ATOM 826 C CA . VAL A 1 109 ? 4.789 -19.625 -11.562 1 97.31 109 VAL A CA 1
ATOM 827 C C . VAL A 1 109 ? 6.168 -20.25 -11.773 1 97.31 109 VAL A C 1
ATOM 829 O O . VAL A 1 109 ? 7.09 -19.578 -12.25 1 97.31 109 VAL A O 1
ATOM 832 N N . HIS A 1 110 ? 6.289 -21.453 -11.375 1 95.06 110 HIS A N 1
ATOM 833 C CA . HIS A 1 110 ? 7.551 -22.156 -11.594 1 95.06 110 HIS A CA 1
ATOM 834 C C . HIS A 1 110 ? 7.965 -22.094 -13.062 1 95.06 110 HIS A C 1
ATOM 836 O O . HIS A 1 110 ? 7.137 -22.266 -13.953 1 95.06 110 HIS A O 1
ATOM 842 N N . LYS A 1 111 ? 9.18 -21.906 -13.25 1 93.69 111 LYS A N 1
ATOM 843 C CA . LYS A 1 111 ? 9.711 -21.672 -14.594 1 93.69 111 LYS A CA 1
ATOM 844 C C . LYS A 1 111 ? 9.352 -22.812 -15.531 1 93.69 111 LYS A C 1
ATOM 846 O O . LYS A 1 111 ? 8.969 -22.594 -16.672 1 93.69 111 LYS A O 1
ATOM 851 N N . ALA A 1 112 ? 9.43 -24.016 -15.039 1 92.38 112 ALA A N 1
ATOM 852 C CA . ALA A 1 112 ? 9.227 -25.219 -15.844 1 92.38 112 ALA A CA 1
ATOM 853 C C . ALA A 1 112 ? 7.773 -25.328 -16.297 1 92.38 112 ALA A C 1
ATOM 855 O O . ALA A 1 112 ? 7.453 -26.141 -17.188 1 92.38 112 ALA A O 1
ATOM 856 N N . PHE A 1 113 ? 6.945 -24.5 -15.758 1 92.94 113 PHE A N 1
ATOM 857 C CA . PHE A 1 113 ? 5.523 -24.656 -16.047 1 92.94 113 PHE A CA 1
ATOM 858 C C . PHE A 1 113 ? 4.957 -23.391 -16.672 1 92.94 113 PHE A C 1
ATOM 860 O O . PHE A 1 113 ? 3.744 -23.172 -16.672 1 92.94 113 PHE A O 1
ATOM 867 N N . ARG A 1 114 ? 5.793 -22.531 -17.125 1 93.38 114 ARG A N 1
ATOM 868 C CA . ARG A 1 114 ? 5.359 -21.281 -17.75 1 93.38 114 ARG A CA 1
ATOM 869 C C . ARG A 1 114 ? 5.035 -21.484 -19.219 1 93.38 114 ARG A C 1
ATOM 871 O O . ARG A 1 114 ? 5.32 -22.547 -19.781 1 93.38 114 ARG A O 1
ATOM 878 N N . GLY A 1 115 ? 4.348 -20.516 -19.75 1 91.25 115 GLY A N 1
ATOM 879 C CA . GLY A 1 115 ? 3.975 -20.578 -21.156 1 91.25 115 GLY A CA 1
ATOM 880 C C . GLY A 1 115 ? 2.809 -21.5 -21.422 1 91.25 115 GLY A C 1
ATOM 881 O O . GLY A 1 115 ? 2.57 -21.891 -22.562 1 91.25 115 GLY A O 1
ATOM 882 N N . ARG A 1 116 ? 2.104 -21.891 -20.359 1 92.62 116 ARG A N 1
ATOM 883 C CA . ARG A 1 116 ? 1.007 -22.844 -20.484 1 92.62 116 ARG A CA 1
ATOM 884 C C . ARG A 1 116 ? -0.314 -22.219 -20.047 1 92.62 116 ARG A C 1
ATOM 886 O O . ARG A 1 116 ? -1.311 -22.922 -19.875 1 92.62 116 ARG A O 1
ATOM 893 N N . GLY A 1 117 ? -0.276 -20.984 -19.734 1 94.81 117 GLY A N 1
ATOM 894 C CA . GLY A 1 117 ? -1.508 -20.297 -19.391 1 94.81 117 GLY A CA 1
ATOM 895 C C . GLY A 1 117 ? -1.775 -20.281 -17.891 1 94.81 117 GLY A C 1
ATOM 896 O O . GLY A 1 117 ? -2.844 -19.844 -17.453 1 94.81 117 GLY A O 1
ATOM 897 N N . GLY A 1 118 ? -0.859 -20.734 -17.094 1 96.12 118 GLY A N 1
ATOM 898 C CA . GLY A 1 118 ? -1.041 -20.812 -15.648 1 96.12 118 GLY A CA 1
ATOM 899 C C . GLY A 1 118 ? -1.292 -19.469 -15 1 96.12 118 GLY A C 1
ATOM 900 O O . GLY A 1 118 ? -2.152 -19.344 -14.125 1 96.12 118 GLY A O 1
ATOM 901 N N . ALA A 1 119 ? -0.553 -18.453 -15.43 1 97.44 119 ALA A N 1
ATOM 902 C CA . ALA A 1 119 ? -0.722 -17.125 -14.875 1 97.44 119 ALA A CA 1
ATOM 903 C C . ALA A 1 119 ? -2.129 -16.594 -15.133 1 97.44 119 ALA A C 1
ATOM 905 O O . ALA A 1 119 ? -2.775 -16.047 -14.234 1 97.44 119 ALA A O 1
ATOM 906 N N . ARG A 1 120 ? -2.586 -16.781 -16.312 1 96.88 120 ARG A N 1
ATOM 907 C CA . ARG A 1 120 ? -3.93 -16.344 -16.688 1 96.88 120 ARG A CA 1
ATOM 908 C C . ARG A 1 120 ? -4.984 -17.062 -15.852 1 96.88 120 ARG A C 1
ATOM 910 O O . ARG A 1 120 ? -5.949 -16.438 -15.398 1 96.88 120 ARG A O 1
ATOM 917 N N . THR A 1 121 ? -4.809 -18.328 -15.68 1 96.5 121 THR A N 1
ATOM 918 C CA . THR A 1 121 ? -5.742 -19.141 -14.898 1 96.5 121 THR A CA 1
ATOM 919 C C . THR A 1 121 ? -5.781 -18.656 -13.453 1 96.5 121 THR A C 1
ATOM 921 O O . THR A 1 121 ? -6.855 -18.547 -12.859 1 96.5 121 THR A O 1
ATOM 924 N N . LEU A 1 122 ? -4.645 -18.375 -12.867 1 98 122 LEU A N 1
ATOM 925 C CA . LEU A 1 122 ? -4.543 -17.875 -11.5 1 98 122 LEU A CA 1
ATOM 926 C C . LEU A 1 122 ? -5.273 -16.531 -11.359 1 98 122 LEU A C 1
ATOM 928 O O . LEU A 1 122 ? -6.105 -16.375 -10.461 1 98 122 LEU A O 1
ATOM 932 N N . ILE A 1 123 ? -5.027 -15.609 -12.281 1 98.44 123 ILE A N 1
ATOM 933 C CA . ILE A 1 123 ? -5.594 -14.266 -12.18 1 98.44 123 ILE A CA 1
ATOM 934 C C . ILE A 1 123 ? -7.105 -14.328 -12.398 1 98.44 123 ILE A C 1
ATOM 936 O O . ILE A 1 123 ? -7.867 -13.656 -11.703 1 98.44 123 ILE A O 1
ATOM 940 N N . SER A 1 124 ? -7.516 -15.164 -13.305 1 97.25 124 SER A N 1
ATOM 941 C CA . SER A 1 124 ? -8.945 -15.312 -13.547 1 97.25 124 SER A CA 1
ATOM 942 C C . SER A 1 124 ? -9.664 -15.82 -12.297 1 97.25 124 SER A C 1
ATOM 944 O O . SER A 1 124 ? -10.734 -15.312 -11.938 1 97.25 124 SER A O 1
ATOM 946 N N . ALA A 1 125 ? -9.117 -16.812 -11.672 1 97.75 125 ALA A N 1
ATOM 947 C CA . ALA A 1 125 ? -9.695 -17.328 -10.438 1 97.75 125 ALA A CA 1
ATOM 948 C C . ALA A 1 125 ? -9.719 -16.266 -9.344 1 97.75 125 ALA A C 1
ATOM 950 O O . ALA A 1 125 ? -10.703 -16.125 -8.617 1 97.75 125 ALA A O 1
ATOM 951 N N . LEU A 1 126 ? -8.641 -15.523 -9.25 1 98.62 126 LEU A N 1
ATOM 952 C CA . LEU A 1 126 ? -8.539 -14.445 -8.273 1 98.62 126 LEU A CA 1
ATOM 953 C C . LEU A 1 126 ? -9.609 -13.391 -8.508 1 98.62 126 LEU A C 1
ATOM 955 O O . LEU A 1 126 ? -10.305 -12.977 -7.578 1 98.62 126 LEU A O 1
ATOM 959 N N . GLU A 1 127 ? -9.805 -12.992 -9.75 1 98.62 127 GLU A N 1
ATOM 960 C CA . GLU A 1 127 ? -10.797 -11.977 -10.086 1 98.62 127 GLU A CA 1
ATOM 961 C C . GLU A 1 127 ? -12.203 -12.445 -9.742 1 98.62 127 GLU A C 1
ATOM 963 O O . GLU A 1 127 ? -13.016 -11.672 -9.234 1 98.62 127 GLU A O 1
ATOM 968 N N . ALA A 1 128 ? -12.477 -13.68 -10.062 1 97.88 128 ALA A N 1
ATOM 969 C CA . ALA A 1 128 ? -13.797 -14.227 -9.773 1 97.88 128 ALA A CA 1
ATOM 970 C C . ALA A 1 128 ? -14.094 -14.188 -8.273 1 97.88 128 ALA A C 1
ATOM 972 O O . ALA A 1 128 ? -15.172 -13.75 -7.863 1 97.88 128 ALA A O 1
ATOM 973 N N . GLU A 1 129 ? -13.18 -14.602 -7.48 1 98.12 129 GLU A N 1
ATOM 974 C CA . GLU A 1 129 ? -13.375 -14.602 -6.031 1 98.12 129 GLU A CA 1
ATOM 975 C C . GLU A 1 129 ? -13.43 -13.18 -5.484 1 98.12 129 GLU A C 1
ATOM 977 O O . GLU A 1 129 ? -14.211 -12.891 -4.582 1 98.12 129 GLU A O 1
ATOM 982 N N . ALA A 1 130 ? -12.539 -12.289 -5.992 1 98.44 130 ALA A N 1
ATOM 983 C CA . ALA A 1 130 ? -12.555 -10.883 -5.59 1 98.44 130 ALA A CA 1
ATOM 984 C C . ALA A 1 130 ? -13.938 -10.273 -5.785 1 98.44 130 ALA A C 1
ATOM 986 O O . ALA A 1 130 ? -14.469 -9.609 -4.891 1 98.44 130 ALA A O 1
ATOM 987 N N . THR A 1 131 ? -14.562 -10.57 -6.902 1 97.56 131 THR A N 1
ATOM 988 C CA . THR A 1 131 ? -15.883 -10.047 -7.219 1 97.56 131 THR A CA 1
ATOM 989 C C . THR A 1 131 ? -16.922 -10.547 -6.215 1 97.56 131 THR A C 1
ATOM 991 O O . THR A 1 131 ? -17.75 -9.773 -5.723 1 97.56 131 THR A O 1
ATOM 994 N N . LYS A 1 132 ? -16.828 -11.789 -5.887 1 96.94 132 LYS A N 1
ATOM 995 C CA . LYS A 1 132 ? -17.75 -12.375 -4.914 1 96.94 132 LYS A CA 1
ATOM 996 C C . LYS A 1 132 ? -17.625 -11.68 -3.559 1 96.94 132 LYS A C 1
ATOM 998 O O . LYS A 1 132 ? -18.609 -11.586 -2.816 1 96.94 132 LYS A O 1
ATOM 1003 N N . ARG A 1 133 ? -16.469 -11.172 -3.279 1 96.25 133 ARG A N 1
ATOM 1004 C CA . ARG A 1 133 ? -16.203 -10.57 -1.976 1 96.25 133 ARG A CA 1
ATOM 1005 C C . ARG A 1 133 ? -16.359 -9.055 -2.029 1 96.25 133 ARG A C 1
ATOM 1007 O O . ARG A 1 133 ? -16.031 -8.359 -1.067 1 96.25 133 ARG A O 1
ATOM 1014 N N . GLY A 1 134 ? -16.75 -8.547 -3.129 1 96.5 134 GLY A N 1
ATOM 1015 C CA . GLY A 1 134 ? -17.016 -7.129 -3.275 1 96.5 134 GLY A CA 1
ATOM 1016 C C . GLY A 1 134 ? -15.781 -6.305 -3.568 1 96.5 134 GLY A C 1
ATOM 1017 O O . GLY A 1 134 ? -15.789 -5.082 -3.432 1 96.5 134 GLY A O 1
ATOM 1018 N N . ARG A 1 135 ? -14.68 -6.965 -3.891 1 98.12 135 ARG A N 1
ATOM 1019 C CA . ARG A 1 135 ? -13.461 -6.273 -4.297 1 98.12 135 ARG A CA 1
ATOM 1020 C C . ARG A 1 135 ? -13.438 -6.059 -5.805 1 98.12 135 ARG A C 1
ATOM 1022 O O . ARG A 1 135 ? -12.953 -6.914 -6.551 1 98.12 135 ARG A O 1
ATOM 1029 N N . THR A 1 136 ? -13.844 -4.871 -6.234 1 97.62 136 THR A N 1
ATOM 1030 C CA . THR A 1 136 ? -14.141 -4.684 -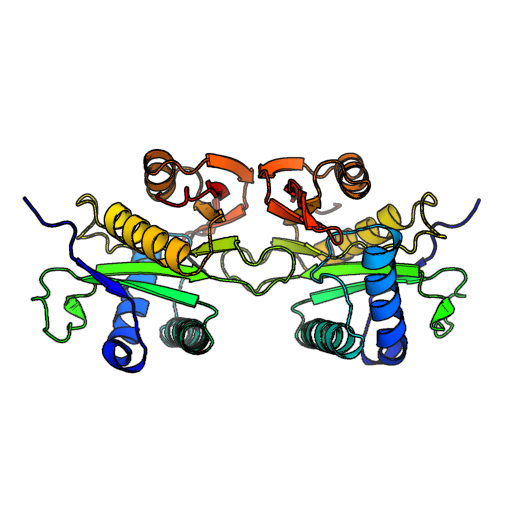7.648 1 97.62 136 THR A CA 1
ATOM 1031 C C . THR A 1 136 ? -13.086 -3.799 -8.312 1 97.62 136 THR A C 1
ATOM 1033 O O . THR A 1 136 ? -13.109 -3.607 -9.531 1 97.62 136 THR A O 1
ATOM 1036 N N . ILE A 1 137 ? -12.18 -3.246 -7.574 1 98.44 137 ILE A N 1
ATOM 1037 C CA . ILE A 1 137 ? -11.031 -2.533 -8.117 1 98.44 137 ILE A CA 1
ATOM 1038 C C . ILE A 1 137 ? -9.734 -3.223 -7.68 1 98.44 137 ILE A C 1
ATOM 1040 O O . ILE A 1 137 ? -9.438 -3.293 -6.484 1 98.44 137 ILE A O 1
ATOM 1044 N N . LEU A 1 138 ? -9.039 -3.711 -8.609 1 98.88 138 LEU A N 1
ATOM 1045 C CA . LEU A 1 138 ? -7.781 -4.387 -8.305 1 98.88 138 LEU A CA 1
ATOM 1046 C C . LEU A 1 138 ? -6.59 -3.537 -8.742 1 98.88 138 LEU A C 1
ATOM 1048 O O . LEU A 1 138 ? -6.617 -2.928 -9.812 1 98.88 138 LEU A O 1
ATOM 1052 N N . LEU A 1 139 ? -5.605 -3.428 -7.938 1 98.88 139 LEU A N 1
ATOM 1053 C CA . LEU A 1 139 ? -4.348 -2.744 -8.227 1 98.88 139 LEU A CA 1
ATOM 1054 C C . LEU A 1 139 ? -3.174 -3.715 -8.156 1 98.88 139 LEU A C 1
ATOM 1056 O O . LEU A 1 139 ? -3.254 -4.746 -7.48 1 98.88 139 LEU A O 1
ATOM 1060 N N . LEU A 1 140 ? -2.152 -3.438 -8.828 1 98.81 140 LEU A N 1
ATOM 1061 C CA . LEU A 1 140 ? -0.902 -4.18 -8.711 1 98.81 140 LEU A CA 1
ATOM 1062 C C . LEU A 1 140 ? 0.255 -3.396 -9.328 1 98.81 140 LEU A C 1
ATOM 1064 O O . LEU A 1 140 ? 0.039 -2.377 -9.984 1 98.81 140 LEU A O 1
ATOM 1068 N N . ASP A 1 141 ? 1.446 -3.848 -9.039 1 98.69 141 ASP A N 1
ATOM 1069 C CA . ASP A 1 141 ? 2.635 -3.389 -9.75 1 98.69 141 ASP A CA 1
ATOM 1070 C C . ASP A 1 141 ? 3.561 -4.555 -10.086 1 98.69 141 ASP A C 1
ATOM 1072 O O . ASP A 1 141 ? 3.479 -5.617 -9.461 1 98.69 141 ASP A O 1
ATOM 1076 N N . THR A 1 142 ? 4.32 -4.422 -11.078 1 98.31 142 THR A N 1
ATOM 1077 C CA . THR A 1 142 ? 5.305 -5.406 -11.516 1 98.31 142 THR A CA 1
ATOM 1078 C C . THR A 1 142 ? 6.531 -4.719 -12.109 1 98.31 142 THR A C 1
ATOM 1080 O O . THR A 1 142 ? 6.5 -3.518 -12.391 1 98.31 142 THR A O 1
ATOM 1083 N N . GLU A 1 143 ? 7.539 -5.496 -12.227 1 98.06 143 GLU A N 1
ATOM 1084 C CA . GLU A 1 143 ? 8.742 -4.973 -12.867 1 98.06 143 GLU A CA 1
ATOM 1085 C C . GLU A 1 143 ? 8.453 -4.523 -14.297 1 98.06 143 GLU A C 1
ATOM 1087 O O . GLU A 1 143 ? 7.852 -5.266 -15.078 1 98.06 143 GLU A O 1
ATOM 1092 N N . THR A 1 144 ? 8.906 -3.283 -14.633 1 98.38 144 THR A N 1
ATOM 1093 C CA . THR A 1 144 ? 8.734 -2.783 -15.992 1 98.38 144 THR A CA 1
ATOM 1094 C C . THR A 1 144 ? 9.453 -3.686 -16.984 1 98.38 144 THR A C 1
ATOM 1096 O O . THR A 1 144 ? 10.617 -4.035 -16.797 1 98.38 144 THR A O 1
ATOM 1099 N N . GLY A 1 145 ? 8.703 -4.086 -18 1 96.69 145 GLY A N 1
ATOM 1100 C CA . GLY A 1 145 ? 9.281 -4.906 -19.062 1 96.69 145 GLY A CA 1
ATOM 1101 C C . GLY A 1 145 ? 9.266 -6.387 -18.734 1 96.69 145 GLY A C 1
ATOM 1102 O O . GLY A 1 145 ? 9.734 -7.207 -19.516 1 96.69 145 GLY A O 1
ATOM 1103 N N . SER A 1 146 ? 8.758 -6.809 -17.578 1 95.56 146 SER A N 1
ATOM 1104 C CA . SER A 1 146 ? 8.734 -8.211 -17.188 1 95.56 146 SER A CA 1
ATOM 1105 C C . SER A 1 146 ? 7.691 -8.992 -17.984 1 95.56 146 SER A C 1
ATOM 1107 O O . SER A 1 146 ? 6.789 -8.406 -18.578 1 95.56 146 SER A O 1
ATOM 1109 N N . PRO A 1 147 ? 7.809 -10.305 -17.938 1 93.62 147 PRO A N 1
ATOM 1110 C CA . PRO A 1 147 ? 6.754 -11.133 -18.531 1 93.62 147 PRO A CA 1
ATOM 1111 C C . PRO A 1 147 ? 5.395 -10.914 -17.875 1 93.62 147 PRO A C 1
ATOM 1113 O O . PRO A 1 147 ? 4.363 -10.961 -18.547 1 93.62 147 PRO A O 1
ATOM 1116 N N . ALA A 1 148 ? 5.363 -10.672 -16.609 1 94.81 148 ALA A N 1
ATOM 1117 C CA . ALA A 1 148 ? 4.109 -10.438 -15.898 1 94.81 148 ALA A CA 1
ATOM 1118 C C . ALA A 1 148 ? 3.391 -9.211 -16.453 1 94.81 148 ALA A C 1
ATOM 1120 O O . ALA A 1 148 ? 2.16 -9.18 -16.516 1 94.81 148 ALA A O 1
ATOM 1121 N N . GLU A 1 149 ? 4.176 -8.188 -16.75 1 96.88 149 GLU A N 1
ATOM 1122 C CA . GLU A 1 149 ? 3.592 -6.98 -17.328 1 96.88 149 GLU A CA 1
ATOM 1123 C C . GLU A 1 149 ? 2.715 -7.312 -18.531 1 96.88 149 GLU A C 1
ATOM 1125 O O . GLU A 1 149 ? 1.6 -6.805 -18.656 1 96.88 149 GLU A O 1
ATOM 1130 N N . GLU A 1 150 ? 3.209 -8.172 -19.375 1 95.38 150 GLU A N 1
ATOM 1131 C CA . GLU A 1 150 ? 2.471 -8.562 -20.578 1 95.38 150 GLU A CA 1
ATOM 1132 C C . GLU A 1 150 ? 1.2 -9.328 -20.203 1 95.38 150 GLU A C 1
ATOM 1134 O O . GLU A 1 150 ? 0.168 -9.18 -20.859 1 95.38 150 GLU A O 1
ATOM 1139 N N . VAL A 1 151 ? 1.297 -10.133 -19.234 1 96.25 151 VAL A N 1
ATOM 1140 C CA . VAL A 1 151 ? 0.144 -10.898 -18.766 1 96.25 151 VAL A CA 1
ATOM 1141 C C . VAL A 1 151 ? -0.976 -9.945 -18.359 1 96.25 151 VAL A C 1
ATOM 1143 O O . VAL A 1 151 ? -2.121 -10.102 -18.797 1 96.25 151 VAL A O 1
ATOM 1146 N N . TYR A 1 152 ? -0.678 -8.922 -17.562 1 98.19 152 TYR A N 1
ATOM 1147 C CA . TYR A 1 152 ? -1.689 -8.008 -17.031 1 98.19 152 TYR A CA 1
ATOM 1148 C C . TYR A 1 152 ? -2.273 -7.152 -18.156 1 98.19 152 TYR A C 1
ATOM 1150 O O . TYR A 1 152 ? -3.479 -6.887 -18.172 1 98.19 152 TYR A O 1
ATOM 1158 N N . LYS A 1 153 ? -1.411 -6.746 -19.078 1 97.88 153 LYS A N 1
ATOM 1159 C CA . LYS A 1 153 ? -1.916 -6.008 -20.234 1 97.88 153 LYS A CA 1
ATOM 1160 C C . LYS A 1 153 ? -2.924 -6.844 -21.016 1 97.88 153 LYS A C 1
ATOM 1162 O O . LYS A 1 153 ? -4.008 -6.363 -21.359 1 97.88 153 LYS A O 1
ATOM 1167 N N . LYS A 1 154 ? -2.623 -8.086 -21.219 1 97.06 154 LYS A N 1
ATOM 1168 C CA . LYS A 1 154 ? -3.482 -8.984 -21.984 1 97.06 154 LYS A CA 1
ATOM 1169 C C . LYS A 1 154 ? -4.785 -9.266 -21.234 1 97.06 154 LYS A C 1
ATOM 1171 O O . LYS A 1 154 ? -5.812 -9.539 -21.859 1 97.06 154 LYS A O 1
ATOM 1176 N N . LEU A 1 155 ? -4.73 -9.203 -19.953 1 97.25 155 LEU A N 1
ATOM 1177 C CA . LEU A 1 155 ? -5.898 -9.516 -19.141 1 97.25 155 LEU A CA 1
ATOM 1178 C C . LEU A 1 155 ? -6.754 -8.273 -18.922 1 97.25 155 LEU A C 1
ATOM 1180 O O . LEU A 1 155 ? -7.727 -8.305 -18.172 1 97.25 155 LEU A O 1
ATOM 1184 N N . GLY A 1 156 ? -6.379 -7.152 -19.5 1 97.69 156 GLY A N 1
ATOM 1185 C CA . GLY A 1 156 ? -7.227 -5.969 -19.516 1 97.69 156 GLY A CA 1
ATOM 1186 C C . GLY A 1 156 ? -6.934 -5.016 -18.375 1 97.69 156 GLY A C 1
ATOM 1187 O O . GLY A 1 156 ? -7.738 -4.129 -18.078 1 97.69 156 GLY A O 1
ATOM 1188 N N . TYR A 1 157 ? -5.852 -5.23 -17.703 1 98.69 157 TYR A N 1
ATOM 1189 C CA . TYR A 1 157 ? -5.449 -4.242 -16.719 1 98.69 157 TYR A CA 1
ATOM 1190 C C . TYR A 1 157 ? -4.949 -2.967 -17.375 1 98.69 157 TYR A C 1
ATOM 1192 O O . TYR A 1 157 ? -4.25 -3.02 -18.391 1 98.69 157 TYR A O 1
ATOM 1200 N N . VAL A 1 158 ? -5.312 -1.856 -16.781 1 98.69 158 VAL A N 1
ATOM 1201 C CA . VAL A 1 158 ? -4.961 -0.544 -17.328 1 98.69 158 VAL A CA 1
ATOM 1202 C C . VAL A 1 158 ? -3.682 -0.043 -16.656 1 98.69 158 VAL A C 1
ATOM 1204 O O . VAL A 1 158 ? -3.582 -0.02 -15.422 1 98.69 158 VAL A O 1
ATOM 1207 N N . GLU A 1 159 ? -2.727 0.319 -17.438 1 98.75 159 GLU A N 1
ATOM 1208 C CA . GLU A 1 159 ? -1.503 0.892 -16.891 1 98.75 159 GLU A CA 1
ATOM 1209 C C . GLU A 1 159 ? -1.764 2.264 -16.281 1 98.75 159 GLU A C 1
ATOM 1211 O O . GLU A 1 159 ? -2.293 3.156 -16.938 1 98.75 159 GLU A O 1
ATOM 1216 N N . LEU A 1 160 ? -1.46 2.365 -15.078 1 98.75 160 LEU A N 1
ATOM 1217 C CA . LEU A 1 160 ? -1.545 3.641 -14.383 1 98.75 160 LEU A CA 1
ATOM 1218 C C . LEU A 1 160 ? -0.34 4.52 -14.703 1 98.75 160 LEU A C 1
ATOM 1220 O O . LEU A 1 160 ? -0.48 5.73 -14.875 1 98.75 160 LEU A O 1
ATOM 1224 N N . GLY A 1 161 ? 0.823 3.934 -14.727 1 98.75 161 GLY A N 1
ATOM 1225 C CA . GLY A 1 161 ? 2.088 4.586 -15.023 1 98.75 161 GLY A CA 1
ATOM 1226 C C . GLY A 1 161 ? 3.293 3.787 -14.57 1 98.75 161 GLY A C 1
ATOM 1227 O O . GLY A 1 161 ? 3.156 2.654 -14.102 1 98.75 161 GLY A O 1
ATOM 1228 N N . GLN A 1 162 ? 4.488 4.438 -14.797 1 98.75 162 GLN A N 1
ATOM 1229 C CA . GLN A 1 162 ? 5.742 3.781 -14.438 1 98.75 162 GLN A CA 1
ATOM 1230 C C . GLN A 1 162 ? 6.582 4.668 -13.516 1 98.75 162 GLN A C 1
ATOM 1232 O O . GLN A 1 162 ? 6.566 5.891 -13.648 1 98.75 162 GLN A O 1
ATOM 1237 N N . ILE A 1 163 ? 7.246 4.047 -12.609 1 98.75 163 ILE A N 1
ATOM 1238 C CA . ILE A 1 163 ? 8.219 4.719 -11.75 1 98.75 163 ILE A CA 1
ATOM 1239 C C . ILE A 1 163 ? 9.609 4.133 -11.992 1 98.75 163 ILE A C 1
ATOM 1241 O O . ILE A 1 163 ? 9.836 2.941 -11.773 1 98.75 163 ILE A O 1
ATOM 1245 N N . PRO A 1 164 ? 10.547 4.898 -12.438 1 98.25 164 PRO A N 1
ATOM 1246 C CA . PRO A 1 164 ? 11.906 4.383 -12.641 1 98.25 164 PRO A CA 1
ATOM 1247 C C . PRO A 1 164 ? 12.617 4.047 -11.328 1 98.25 164 PRO A C 1
ATOM 1249 O O . PRO A 1 164 ? 12.328 4.656 -10.297 1 98.25 164 PRO A O 1
ATOM 1252 N N . LYS A 1 165 ? 13.539 3.084 -11.398 1 97.75 165 LYS A N 1
ATOM 1253 C CA . LYS A 1 165 ? 14.367 2.703 -10.258 1 97.75 165 LYS A CA 1
ATOM 1254 C C . LYS A 1 165 ? 13.516 2.416 -9.023 1 97.75 165 LYS A C 1
ATOM 1256 O O . LYS A 1 165 ? 13.844 2.859 -7.922 1 97.75 165 LYS A O 1
ATOM 1261 N N . TYR A 1 166 ? 12.5 1.746 -9.281 1 98.44 166 TYR A N 1
ATOM 1262 C CA . TYR A 1 166 ? 11.492 1.513 -8.258 1 98.44 166 TYR A CA 1
ATOM 1263 C C . TYR A 1 166 ? 11.859 0.312 -7.391 1 98.44 166 TYR A C 1
ATOM 1265 O O . TYR A 1 166 ? 11.5 0.255 -6.215 1 98.44 166 TYR A O 1
ATOM 1273 N N . GLY A 1 167 ? 12.469 -0.651 -7.949 1 98.12 167 GLY A N 1
ATOM 1274 C CA . GLY A 1 167 ? 12.812 -1.869 -7.23 1 98.12 167 GLY A CA 1
ATOM 1275 C C . GLY A 1 167 ? 14.234 -2.334 -7.477 1 98.12 167 GLY A C 1
ATOM 1276 O O . GLY A 1 167 ? 14.82 -2.018 -8.508 1 98.12 167 GLY A O 1
ATOM 1277 N N . LEU A 1 168 ? 14.742 -3.162 -6.555 1 98 168 LEU A N 1
ATOM 1278 C CA . LEU A 1 168 ? 16.047 -3.807 -6.664 1 98 168 LEU A CA 1
ATOM 1279 C C . LEU A 1 168 ? 15.898 -5.258 -7.105 1 98 168 LEU A C 1
ATOM 1281 O O . LEU A 1 168 ? 15.188 -6.035 -6.473 1 98 168 LEU A O 1
ATOM 1285 N N . SER A 1 169 ? 16.562 -5.57 -8.188 1 97.69 169 SER A N 1
ATOM 1286 C CA . SER A 1 169 ? 16.562 -6.957 -8.648 1 97.69 169 SER A CA 1
ATOM 1287 C C . SER A 1 169 ? 17.531 -7.809 -7.836 1 97.69 169 SER A C 1
ATOM 1289 O O . SER A 1 169 ? 18.391 -7.277 -7.145 1 97.69 169 SER A O 1
ATOM 1291 N N . PRO A 1 170 ? 17.344 -9.148 -7.875 1 97 170 PRO A N 1
ATOM 1292 C CA . PRO A 1 170 ? 18.25 -10.039 -7.141 1 97 170 PRO A CA 1
ATOM 1293 C C . PRO A 1 170 ? 19.719 -9.867 -7.539 1 97 170 PRO A C 1
ATOM 1295 O O . PRO A 1 170 ? 20.609 -10.219 -6.773 1 97 170 PRO A O 1
ATOM 1298 N N . ASN A 1 171 ? 19.984 -9.297 -8.711 1 95.25 171 ASN A N 1
ATOM 1299 C CA . ASN A 1 171 ? 21.375 -9.078 -9.133 1 95.25 171 ASN A CA 1
ATOM 1300 C C . ASN A 1 171 ? 21.844 -7.668 -8.781 1 95.25 171 ASN A C 1
ATOM 1302 O O . ASN A 1 171 ? 22.922 -7.25 -9.211 1 95.25 171 ASN A O 1
ATOM 1306 N N . GLY A 1 172 ? 21.031 -6.91 -8.117 1 95.25 172 GLY A N 1
ATOM 1307 C CA . GLY A 1 172 ? 21.453 -5.621 -7.59 1 95.25 172 GLY A CA 1
ATOM 1308 C C . GLY A 1 172 ? 21.125 -4.465 -8.516 1 95.25 172 GLY A C 1
ATOM 1309 O O . GLY A 1 172 ? 21.5 -3.322 -8.242 1 95.25 172 GLY A O 1
ATOM 1310 N N . GLU A 1 173 ? 20.438 -4.684 -9.555 1 96.75 173 GLU A N 1
ATOM 1311 C CA . GLU A 1 173 ? 20.078 -3.633 -10.5 1 96.75 173 GLU A CA 1
ATOM 1312 C C . GLU A 1 173 ? 18.766 -2.953 -10.094 1 96.75 173 GLU A C 1
ATOM 1314 O O . GLU A 1 173 ? 17.828 -3.617 -9.664 1 96.75 173 GLU A O 1
ATOM 1319 N N . LEU A 1 174 ? 18.766 -1.631 -10.234 1 97.81 174 LEU A N 1
ATOM 1320 C CA . LEU A 1 174 ? 17.516 -0.897 -10.062 1 97.81 174 LEU A CA 1
ATOM 1321 C C . LEU A 1 174 ? 16.641 -1.009 -11.305 1 97.81 174 LEU A C 1
ATOM 1323 O O . LEU A 1 174 ? 17.109 -0.755 -12.422 1 97.81 174 LEU A O 1
ATOM 1327 N N . LYS A 1 175 ? 15.445 -1.39 -11.125 1 98.31 175 LYS A N 1
ATOM 1328 C CA . LYS A 1 175 ? 14.492 -1.581 -12.211 1 98.31 175 LYS A CA 1
ATOM 1329 C C . LYS A 1 175 ? 13.25 -0.724 -12.016 1 98.31 175 LYS A C 1
ATOM 1331 O O . LYS A 1 175 ? 12.938 -0.328 -10.891 1 98.31 175 LYS A O 1
ATOM 1336 N N . GLY A 1 176 ? 12.602 -0.432 -13.102 1 98.62 176 GLY A N 1
ATOM 1337 C CA . GLY A 1 176 ? 11.352 0.304 -13.016 1 98.62 176 GLY A CA 1
ATOM 1338 C C . GLY A 1 176 ? 10.188 -0.549 -12.547 1 98.62 176 GLY A C 1
ATOM 1339 O O . GLY A 1 176 ? 10.258 -1.779 -12.602 1 98.62 176 GLY A O 1
ATOM 1340 N N . GLY A 1 177 ? 9.242 0.059 -11.945 1 98.62 177 GLY A N 1
ATOM 1341 C CA . GLY A 1 177 ? 7.953 -0.544 -11.633 1 98.62 177 GLY A CA 1
ATOM 1342 C C . GLY A 1 177 ? 6.816 0.007 -12.477 1 98.62 177 GLY A C 1
ATOM 1343 O O . GLY A 1 177 ? 6.711 1.22 -12.672 1 98.62 177 GLY A O 1
ATOM 1344 N N . THR A 1 178 ? 6.047 -0.864 -13.047 1 98.88 178 THR A N 1
ATOM 1345 C CA . THR A 1 178 ? 4.828 -0.492 -13.758 1 98.88 178 THR A CA 1
ATOM 1346 C C . THR A 1 178 ? 3.596 -0.8 -12.914 1 98.88 178 THR A C 1
ATOM 1348 O O . THR A 1 178 ? 3.461 -1.903 -12.383 1 98.88 178 THR A O 1
ATOM 1351 N N . PHE A 1 179 ? 2.732 0.171 -12.812 1 98.94 179 PHE A N 1
ATOM 1352 C CA . PHE A 1 179 ? 1.544 0.068 -11.977 1 98.94 179 PHE A CA 1
ATOM 1353 C C . PHE A 1 179 ? 0.293 -0.111 -12.828 1 98.94 179 PHE A C 1
ATOM 1355 O O . PHE A 1 179 ? 0.15 0.528 -13.875 1 98.94 179 PHE A O 1
ATOM 1362 N N . PHE A 1 180 ? -0.622 -1.005 -12.383 1 98.88 180 PHE A N 1
ATOM 1363 C CA . PHE A 1 180 ? -1.837 -1.335 -13.117 1 98.88 180 PHE A CA 1
ATOM 1364 C C . PHE A 1 180 ? -3.053 -1.29 -12.203 1 98.88 180 PHE A C 1
ATOM 1366 O O . PHE A 1 180 ? -2.92 -1.389 -10.977 1 98.88 180 PHE A O 1
ATOM 1373 N N . TRP A 1 181 ? -4.207 -1.131 -12.82 1 98.81 181 TRP A N 1
ATOM 1374 C CA . TRP A 1 181 ? -5.48 -1.3 -12.133 1 98.81 181 TRP A CA 1
ATOM 1375 C C . TRP A 1 181 ? -6.539 -1.87 -13.07 1 98.81 181 TRP A C 1
ATOM 1377 O O . TRP A 1 181 ? -6.363 -1.858 -14.297 1 98.81 181 TRP A O 1
ATOM 1387 N N . LYS A 1 182 ? -7.578 -2.406 -12.508 1 98.62 182 LYS A N 1
ATOM 1388 C CA . LYS A 1 182 ? -8.695 -2.936 -13.273 1 98.62 182 LYS A CA 1
ATOM 1389 C C . LYS A 1 182 ? -10 -2.863 -12.477 1 98.62 182 LYS A C 1
ATOM 1391 O O . LYS A 1 182 ? -10.039 -3.27 -11.32 1 98.62 182 LYS A O 1
ATOM 1396 N N . HIS A 1 183 ? -11.062 -2.252 -13.016 1 98.06 183 HIS A N 1
ATOM 1397 C CA . HIS A 1 183 ? -12.422 -2.414 -12.516 1 98.06 183 HIS A CA 1
ATOM 1398 C C . HIS A 1 183 ? -13.008 -3.758 -12.93 1 98.06 183 HIS A C 1
ATOM 1400 O O . HIS A 1 183 ? -13.047 -4.082 -14.117 1 98.06 183 HIS A O 1
ATOM 1406 N N . LEU A 1 184 ? -13.391 -4.434 -11.906 1 96.75 184 LEU A N 1
ATOM 1407 C CA . LEU A 1 184 ? -14.031 -5.703 -12.227 1 96.75 184 LEU A CA 1
ATOM 1408 C C . LEU A 1 184 ? -15.531 -5.512 -12.445 1 96.75 184 LEU A C 1
ATOM 1410 O O . LEU A 1 184 ? -16.172 -4.723 -11.75 1 96.75 184 LEU A O 1
ATOM 1414 N N . THR A 1 185 ? -16.062 -5.68 -13.664 1 78.62 185 THR A N 1
ATOM 1415 C CA . THR A 1 185 ? -17.484 -5.578 -13.961 1 78.62 185 THR A CA 1
ATOM 1416 C C . THR A 1 185 ? -18.266 -6.707 -13.297 1 78.62 185 THR A C 1
ATOM 1418 O O . THR A 1 185 ? -17.734 -7.809 -13.117 1 78.62 185 THR A O 1
ATOM 1421 N N . LEU A 1 186 ? -19.406 -6.277 -12.398 1 58.31 186 LEU A N 1
ATOM 1422 C CA . LEU A 1 186 ? -20.297 -7.344 -11.953 1 58.31 186 LEU A CA 1
ATOM 1423 C C . LEU A 1 186 ? -20.734 -8.211 -13.125 1 58.31 186 LEU A C 1
ATOM 1425 O O . LEU A 1 186 ? -21.109 -7.695 -14.18 1 58.31 186 LEU A O 1
ATOM 1429 N N . GLN A 1 187 ? -19.984 -9.227 -13.477 1 43.16 187 GLN A N 1
ATOM 1430 C CA . GLN A 1 187 ? -20.609 -10.102 -14.461 1 43.16 187 GLN A CA 1
ATOM 1431 C C . GLN A 1 187 ? -22.109 -10.195 -14.25 1 43.16 187 GLN A C 1
ATOM 1433 O O . GLN A 1 187 ? -22.578 -10.555 -13.164 1 43.16 187 GLN A O 1
ATOM 1438 N N . SER A 1 188 ? -22.812 -9.156 -14.656 1 33.16 188 SER A N 1
ATOM 1439 C CA . SER A 1 188 ? -24.234 -9.508 -14.742 1 33.16 188 SER A CA 1
ATOM 1440 C C . SER A 1 188 ? -24.422 -10.859 -15.422 1 33.16 188 SER A C 1
ATOM 1442 O O . SER A 1 188 ? -23.703 -11.195 -16.359 1 33.16 188 SER A O 1
ATOM 1444 N N . MET B 1 1 ? 3.66 38.375 8.641 1 40.25 1 MET B N 1
ATOM 1445 C CA . MET B 1 1 ? 3.92 37.219 7.773 1 40.25 1 MET B CA 1
ATOM 1446 C C . MET B 1 1 ? 3.484 35.938 8.438 1 40.25 1 MET B C 1
ATOM 1448 O O . MET B 1 1 ? 4.051 35.531 9.461 1 40.25 1 MET B O 1
ATOM 1452 N N . THR B 1 2 ? 2.219 35.594 8.469 1 52.28 2 THR B N 1
ATOM 1453 C CA . THR B 1 2 ? 1.555 34.594 9.289 1 52.28 2 THR B CA 1
ATOM 1454 C C . THR B 1 2 ? 2.23 33.219 9.141 1 52.28 2 THR B C 1
ATOM 1456 O O . THR B 1 2 ? 2.391 32.719 8.023 1 52.28 2 THR B O 1
ATOM 1459 N N . ALA B 1 3 ? 3.006 32.875 10.039 1 65.38 3 ALA B N 1
ATOM 1460 C CA . ALA B 1 3 ? 4.031 31.844 9.992 1 65.38 3 ALA B CA 1
ATOM 1461 C C . ALA B 1 3 ? 3.408 30.469 9.773 1 65.38 3 ALA B C 1
ATOM 1463 O O . ALA B 1 3 ? 2.346 30.172 10.328 1 65.38 3 ALA B O 1
ATOM 1464 N N . SER B 1 4 ? 3.588 29.781 8.742 1 77 4 SER B N 1
ATOM 1465 C CA . SER B 1 4 ? 3.158 28.453 8.305 1 77 4 SER B CA 1
ATOM 1466 C C . SER B 1 4 ? 3.145 27.469 9.469 1 77 4 SER B C 1
ATOM 1468 O O . SER B 1 4 ? 2.594 26.375 9.352 1 77 4 SER B O 1
ATOM 1470 N N . GLY B 1 5 ? 3.398 27.922 10.703 1 88.75 5 GLY B N 1
ATOM 1471 C CA . GLY B 1 5 ? 3.572 27.031 11.844 1 88.75 5 GLY B CA 1
ATOM 1472 C C . GLY B 1 5 ? 4.914 26.328 11.844 1 88.75 5 GLY B C 1
ATOM 1473 O O . GLY B 1 5 ? 5.727 26.516 10.938 1 88.75 5 GLY B O 1
ATOM 1474 N N . THR B 1 6 ? 5.188 25.734 12.875 1 92.69 6 THR B N 1
ATOM 1475 C CA . THR B 1 6 ? 6.406 24.938 13.016 1 92.69 6 THR B CA 1
ATOM 1476 C C . THR B 1 6 ? 6.086 23.438 12.992 1 92.69 6 THR B C 1
ATOM 1478 O O . THR B 1 6 ? 5.012 23.031 13.438 1 92.69 6 THR B O 1
ATOM 1481 N N . VAL B 1 7 ? 7.051 22.641 12.477 1 95.75 7 VAL B N 1
ATOM 1482 C CA . VAL B 1 7 ? 6.816 21.203 12.391 1 95.75 7 VAL B CA 1
ATOM 1483 C C . VAL B 1 7 ? 7.668 20.484 13.43 1 95.75 7 VAL B C 1
ATOM 1485 O O . VAL B 1 7 ? 8.836 20.812 13.633 1 95.75 7 VAL B O 1
ATOM 1488 N N . ALA B 1 8 ? 7.105 19.547 14.078 1 95.75 8 ALA B N 1
ATOM 1489 C CA . ALA B 1 8 ? 7.828 18.672 14.984 1 95.75 8 ALA B CA 1
ATOM 1490 C C . ALA B 1 8 ? 7.676 17.203 14.57 1 95.75 8 ALA B C 1
ATOM 1492 O O . ALA B 1 8 ? 6.598 16.781 14.148 1 95.75 8 ALA B O 1
ATOM 1493 N N . LEU B 1 9 ? 8.758 16.484 14.727 1 96.88 9 LEU B N 1
ATOM 1494 C CA . LEU B 1 9 ? 8.688 15.039 14.586 1 96.88 9 LEU B CA 1
ATOM 1495 C C . LEU B 1 9 ? 8.078 14.398 15.836 1 96.88 9 LEU B C 1
ATOM 1497 O O . LEU B 1 9 ? 8.625 14.531 16.938 1 96.88 9 LEU B O 1
ATOM 1501 N N . PHE B 1 10 ? 7 13.695 15.688 1 97.31 10 PHE B N 1
ATOM 1502 C CA . PHE B 1 10 ? 6.234 13.125 16.781 1 97.31 10 PHE B CA 1
ATOM 1503 C C . PHE B 1 10 ? 7 11.984 17.438 1 97.31 10 PHE B C 1
ATOM 1505 O O . PHE B 1 10 ? 7.566 11.133 16.75 1 97.31 10 PHE B O 1
ATOM 1512 N N . SER B 1 11 ? 7.062 11.984 18.734 1 95 11 SER B N 1
ATOM 1513 C CA . SER B 1 11 ? 7.531 10.859 19.531 1 95 11 SER B CA 1
ATOM 1514 C C . SER B 1 11 ? 6.535 10.516 20.641 1 95 11 SER B C 1
ATOM 1516 O O . SER B 1 11 ? 5.98 11.406 21.281 1 95 11 SER B O 1
ATOM 1518 N N . PRO B 1 12 ? 6.285 9.242 20.766 1 94.06 12 PRO B N 1
ATOM 1519 C CA . PRO B 1 12 ? 5.297 8.844 21.781 1 94.06 12 PRO B CA 1
ATOM 1520 C C . PRO B 1 12 ? 5.621 9.406 23.172 1 94.06 12 PRO B C 1
ATOM 1522 O O . PRO B 1 12 ? 4.715 9.836 23.891 1 94.06 12 PRO B O 1
ATOM 1525 N N . GLY B 1 13 ? 6.801 9.438 23.562 1 93 13 GLY B N 1
ATOM 1526 C CA . GLY B 1 13 ? 7.199 9.938 24.875 1 93 13 GLY B CA 1
ATOM 1527 C C . GLY B 1 13 ? 6.926 11.422 25.047 1 93 13 GLY B C 1
ATOM 1528 O O . GLY B 1 13 ? 6.43 11.844 26.094 1 93 13 GLY B O 1
ATOM 1529 N N . GLN B 1 14 ? 7.168 12.242 24.047 1 92.94 14 GLN B N 1
ATOM 1530 C CA . GLN B 1 14 ? 7.062 13.695 24.141 1 92.94 14 GLN B CA 1
ATOM 1531 C C . GLN B 1 14 ? 5.668 14.164 23.734 1 92.94 14 GLN B C 1
ATOM 1533 O O . GLN B 1 14 ? 5.184 15.18 24.25 1 92.94 14 GLN B O 1
ATOM 1538 N N . HIS B 1 15 ? 5.027 13.344 22.875 1 95.38 15 HIS B N 1
ATOM 1539 C CA . HIS B 1 15 ? 3.844 13.914 22.234 1 95.38 15 HIS B CA 1
ATOM 1540 C C . HIS B 1 15 ? 2.625 13.016 22.438 1 95.38 15 HIS B C 1
ATOM 1542 O O . HIS B 1 15 ? 1.578 13.242 21.828 1 95.38 15 HIS B O 1
ATOM 1548 N N . GLY B 1 16 ? 2.707 11.969 23.25 1 95.25 16 GLY B N 1
ATOM 1549 C CA . GLY B 1 16 ? 1.625 11.023 23.484 1 95.25 16 GLY B CA 1
ATOM 1550 C C . GLY B 1 16 ? 0.328 11.688 23.891 1 95.25 16 GLY B C 1
ATOM 1551 O O . GLY B 1 16 ? -0.757 11.227 23.547 1 95.25 16 GLY B O 1
ATOM 1552 N N . HIS B 1 17 ? 0.427 12.789 24.656 1 96.06 17 HIS B N 1
ATOM 1553 C CA . HIS B 1 17 ? -0.743 13.5 25.172 1 96.06 17 HIS B CA 1
ATOM 1554 C C . HIS B 1 17 ? -1.489 14.211 24.047 1 96.06 17 HIS B C 1
ATOM 1556 O O . HIS B 1 17 ? -2.621 14.656 24.234 1 96.06 17 HIS B O 1
ATOM 1562 N N . LEU B 1 18 ? -0.952 14.289 22.844 1 96.88 18 LEU B N 1
ATOM 1563 C CA . LEU B 1 18 ? -1.543 15.016 21.734 1 96.88 18 LEU B CA 1
ATOM 1564 C C . LEU B 1 18 ? -2.404 14.102 20.875 1 96.88 18 LEU B C 1
ATOM 1566 O O . LEU B 1 18 ? -3.082 14.555 19.953 1 96.88 18 LEU B O 1
ATOM 1570 N N . ILE B 1 19 ? -2.434 12.797 21.141 1 96.94 19 ILE B N 1
ATOM 1571 C CA . ILE B 1 19 ? -3.064 11.789 20.297 1 96.94 19 ILE B CA 1
ATOM 1572 C C . ILE B 1 19 ? -4.547 12.109 20.141 1 96.94 19 ILE B C 1
ATOM 1574 O O . ILE B 1 19 ? -5.07 12.102 19.016 1 96.94 19 ILE B O 1
ATOM 1578 N N . PRO B 1 20 ? -5.277 12.508 21.172 1 96.94 20 PRO B N 1
ATOM 1579 C CA . PRO B 1 20 ? -6.688 12.859 20.984 1 96.94 20 PRO B CA 1
ATOM 1580 C C . PRO B 1 20 ? -6.879 14.055 20.047 1 96.94 20 PRO B C 1
ATOM 1582 O O . PRO B 1 20 ? -7.883 14.133 19.344 1 96.94 20 PRO B O 1
ATOM 1585 N N . TYR B 1 21 ? -5.953 14.961 20.047 1 96.69 21 TYR B N 1
ATOM 1586 C CA . TYR B 1 21 ? -6.055 16.141 19.188 1 96.69 21 TYR B CA 1
ATOM 1587 C C . TYR B 1 21 ? -5.754 15.797 17.734 1 96.69 21 TYR B C 1
ATOM 1589 O O . TYR B 1 21 ? -6.352 16.375 16.828 1 96.69 21 TYR B O 1
ATOM 1597 N N . LEU B 1 22 ? -4.844 14.883 17.516 1 97.62 22 LEU B N 1
ATOM 1598 C CA . LEU B 1 22 ? -4.605 14.375 16.172 1 97.62 22 LEU B CA 1
ATOM 1599 C C . LEU B 1 22 ? -5.852 13.688 15.625 1 97.62 22 LEU B C 1
ATOM 1601 O O . LEU B 1 22 ? -6.242 13.922 14.484 1 97.62 22 LEU B O 1
ATOM 1605 N N . ALA B 1 23 ? -6.473 12.883 16.469 1 97.94 23 ALA B N 1
ATOM 1606 C CA . ALA B 1 23 ? -7.727 12.234 16.094 1 97.94 23 ALA B CA 1
ATOM 1607 C C . ALA B 1 23 ? -8.805 13.266 15.781 1 97.94 23 ALA B C 1
ATOM 1609 O O . ALA B 1 23 ? -9.602 13.086 14.859 1 97.94 23 ALA B O 1
ATOM 1610 N N . ALA B 1 24 ? -8.789 14.344 16.531 1 96.94 24 ALA B N 1
ATOM 1611 C CA . ALA B 1 24 ? -9.781 15.398 16.344 1 96.94 24 ALA B CA 1
ATOM 1612 C C . ALA B 1 24 ? -9.57 16.109 15.008 1 96.94 24 ALA B C 1
ATOM 1614 O O . ALA B 1 24 ? -10.531 16.453 14.32 1 96.94 24 ALA B O 1
ATOM 1615 N N . ILE B 1 25 ? -8.344 16.375 14.656 1 97.25 25 ILE B N 1
ATOM 1616 C CA . ILE B 1 25 ? -8.055 16.984 13.359 1 97.25 25 ILE B CA 1
ATOM 1617 C C . ILE B 1 25 ? -8.531 16.047 12.242 1 97.25 25 ILE B C 1
ATOM 1619 O O . ILE B 1 25 ? -9.148 16.5 11.273 1 97.25 25 ILE B O 1
ATOM 1623 N N . HIS B 1 26 ? -8.227 14.789 12.398 1 98.31 26 HIS B N 1
ATOM 1624 C CA . HIS B 1 26 ? -8.656 13.773 11.453 1 98.31 26 HIS B CA 1
ATOM 1625 C C . HIS B 1 26 ? -10.172 13.797 11.273 1 98.31 26 HIS B C 1
ATOM 1627 O O . HIS B 1 26 ? -10.664 13.898 10.148 1 98.31 26 HIS B O 1
ATOM 1633 N N . ALA B 1 27 ? -10.875 13.812 12.344 1 97.88 27 ALA B N 1
ATOM 1634 C CA . ALA B 1 27 ? -12.336 13.844 12.336 1 97.88 27 ALA B CA 1
ATOM 1635 C C . ALA B 1 27 ? -12.859 15.125 11.695 1 97.88 27 ALA B C 1
ATOM 1637 O O . ALA B 1 27 ? -13.805 15.094 10.906 1 97.88 27 ALA B O 1
ATOM 1638 N N . SER B 1 28 ? -12.273 16.188 12.031 1 96.94 28 SER B N 1
ATOM 1639 C CA . SER B 1 28 ? -12.711 17.484 11.531 1 96.94 28 SER B CA 1
ATOM 1640 C C . SER B 1 28 ? -12.562 17.578 10.016 1 96.94 28 SER B C 1
ATOM 1642 O O . SER B 1 28 ? -13.453 18.078 9.328 1 96.94 28 SER B O 1
ATOM 1644 N N . CYS B 1 29 ? -11.461 17.078 9.516 1 97.31 29 CYS B N 1
ATOM 1645 C CA . CYS B 1 29 ? -11.242 17.094 8.078 1 97.31 29 CYS B CA 1
ATOM 1646 C C . CYS B 1 29 ? -12.305 16.266 7.359 1 97.31 29 CYS B C 1
ATOM 1648 O O . CYS B 1 29 ? -12.789 16.656 6.297 1 97.31 29 CYS B O 1
ATOM 1650 N N . ILE B 1 30 ? -12.68 15.125 7.941 1 97.5 30 ILE B N 1
ATOM 1651 C CA . ILE B 1 30 ? -13.688 14.258 7.344 1 97.5 30 ILE B CA 1
ATOM 1652 C C . ILE B 1 30 ? -15.055 14.945 7.391 1 97.5 30 ILE B C 1
ATOM 1654 O O . ILE B 1 30 ? -15.75 15.023 6.379 1 97.5 30 ILE B O 1
ATOM 1658 N N . THR B 1 31 ? -15.398 15.523 8.508 1 95.69 31 THR B N 1
ATOM 1659 C CA . THR B 1 31 ? -16.75 16.031 8.734 1 95.69 31 THR B CA 1
ATOM 1660 C C . THR B 1 31 ? -16.938 17.391 8.078 1 95.69 31 THR B C 1
ATOM 1662 O O . THR B 1 31 ? -18 17.672 7.52 1 95.69 31 THR B O 1
ATOM 1665 N N . HIS B 1 32 ? -15.953 18.188 8.094 1 93.06 32 HIS B N 1
ATOM 1666 C CA . HIS B 1 32 ? -16.141 19.562 7.656 1 93.06 32 HIS B CA 1
ATOM 1667 C C . HIS B 1 32 ? -15.664 19.75 6.219 1 93.06 32 HIS B C 1
ATOM 1669 O O . HIS B 1 32 ? -16.219 20.578 5.48 1 93.06 32 HIS B O 1
ATOM 1675 N N . ASP B 1 33 ? -14.703 18.953 5.82 1 89.69 33 ASP B N 1
ATOM 1676 C CA . ASP B 1 33 ? -14.102 19.203 4.516 1 89.69 33 ASP B CA 1
ATOM 1677 C C . ASP B 1 33 ? -14.375 18.047 3.557 1 89.69 33 ASP B C 1
ATOM 1679 O O . ASP B 1 33 ? -13.891 18.047 2.422 1 89.69 33 ASP B O 1
ATOM 1683 N N . ARG B 1 34 ? -15.055 17.031 4.062 1 92.19 34 ARG B N 1
ATOM 1684 C CA . ARG B 1 34 ? -15.422 15.859 3.285 1 92.19 34 ARG B CA 1
ATOM 1685 C C . ARG B 1 34 ? -14.18 15.172 2.723 1 92.19 34 ARG B C 1
ATOM 1687 O O . ARG B 1 34 ? -14.195 14.664 1.598 1 92.19 34 ARG B O 1
ATOM 1694 N N . THR B 1 35 ? -13.102 15.305 3.486 1 95.75 35 THR B N 1
ATOM 1695 C CA . THR B 1 35 ? -11.859 14.648 3.1 1 95.75 35 THR B CA 1
ATOM 1696 C C . THR B 1 35 ? -12.008 13.133 3.174 1 95.75 35 THR B C 1
ATOM 1698 O O . THR B 1 35 ? -12.586 12.602 4.125 1 95.75 35 THR B O 1
ATOM 1701 N N . ILE B 1 36 ? -11.562 12.445 2.143 1 97.75 36 ILE B N 1
ATOM 1702 C CA . ILE B 1 36 ? -11.492 10.992 2.178 1 97.75 36 ILE B CA 1
ATOM 1703 C C . ILE B 1 36 ? -10.25 10.555 2.959 1 97.75 36 ILE B C 1
ATOM 1705 O O . ILE B 1 36 ? -9.133 10.617 2.447 1 97.75 36 ILE B O 1
ATOM 1709 N N . ALA B 1 37 ? -10.5 10.109 4.141 1 97.12 37 ALA B N 1
ATOM 1710 C CA . ALA B 1 37 ? -9.367 9.844 5.031 1 97.12 37 ALA B CA 1
ATOM 1711 C C . ALA B 1 37 ? -9.648 8.648 5.93 1 97.12 37 ALA B C 1
ATOM 1713 O O . ALA B 1 37 ? -9.57 8.75 7.156 1 97.12 37 ALA B O 1
ATOM 1714 N N . GLU B 1 38 ? -9.977 7.5 5.383 1 97.12 38 GLU B N 1
ATOM 1715 C CA . GLU B 1 38 ? -10.008 6.203 6.051 1 97.12 38 GLU B CA 1
ATOM 1716 C C . GLU B 1 38 ? -11.406 5.887 6.574 1 97.12 38 GLU B C 1
ATOM 1718 O O . GLU B 1 38 ? -11.883 4.754 6.449 1 97.12 38 GLU B O 1
ATOM 1723 N N . PHE B 1 39 ? -12.133 6.859 7.129 1 97.81 39 PHE B N 1
ATOM 1724 C CA . PHE B 1 39 ? -13.383 6.586 7.828 1 97.81 39 PHE B CA 1
ATOM 1725 C C . PHE B 1 39 ? -14.555 7.281 7.137 1 97.81 39 PHE B C 1
ATOM 1727 O O . PHE B 1 39 ? -14.367 8.305 6.477 1 97.81 39 PHE B O 1
ATOM 1734 N N . LEU B 1 40 ? -15.711 6.715 7.336 1 97.81 40 LEU B N 1
ATOM 1735 C CA . LEU B 1 40 ? -16.969 7.301 6.898 1 97.81 40 LEU B CA 1
ATOM 1736 C C . LEU B 1 40 ? -17.844 7.668 8.094 1 97.81 40 LEU B C 1
ATOM 1738 O O . LEU B 1 40 ? -17.797 7 9.125 1 97.81 40 LEU B O 1
ATOM 1742 N N . PRO B 1 41 ? -18.578 8.742 7.973 1 96.31 41 PRO B N 1
ATOM 1743 C CA . PRO B 1 41 ? -19.547 9.047 9.031 1 96.31 41 PRO B CA 1
ATOM 1744 C C . PRO B 1 41 ? -20.609 7.973 9.172 1 96.31 41 PRO B C 1
ATOM 1746 O O . PRO B 1 41 ? -20.953 7.289 8.203 1 96.31 41 PRO B O 1
ATOM 1749 N N . PRO B 1 42 ? -21.25 7.93 10.461 1 96.88 42 PRO B N 1
ATOM 1750 C CA . PRO B 1 42 ? -20.875 8.648 11.68 1 96.88 42 PRO B CA 1
ATOM 1751 C C . PRO B 1 42 ? -19.531 8.195 12.25 1 96.88 42 PRO B C 1
ATOM 1753 O O . PRO B 1 42 ? -19.25 6.992 12.273 1 96.88 42 PRO B O 1
ATOM 1756 N N . LEU B 1 43 ? -18.859 9.086 12.672 1 97.06 43 LEU B N 1
ATOM 1757 C CA . LEU B 1 43 ? -17.516 8.805 13.188 1 97.06 43 LEU B CA 1
ATOM 1758 C C . LEU B 1 43 ? -17.594 8.328 14.641 1 97.06 43 LEU B C 1
ATOM 1760 O O . LEU B 1 43 ? -18.5 8.719 15.383 1 97.06 43 LEU B O 1
ATOM 1764 N N . SER B 1 44 ? -16.703 7.465 14.945 1 95.88 44 SER B N 1
ATOM 1765 C CA . SER B 1 44 ? -16.516 6.977 16.312 1 95.88 44 SER B CA 1
ATOM 1766 C C . SER B 1 44 ? -15.18 7.438 16.875 1 95.88 44 SER B C 1
ATOM 1768 O O . SER B 1 44 ? -14.117 7.086 16.359 1 95.88 44 SER B O 1
ATOM 1770 N N . HIS B 1 45 ? -15.305 8.109 17.984 1 94.12 45 HIS B N 1
ATOM 1771 C CA . HIS B 1 45 ? -14.07 8.555 18.625 1 94.12 45 HIS B CA 1
ATOM 1772 C C . HIS B 1 45 ? -13.195 7.371 19.016 1 94.12 45 HIS B C 1
ATOM 1774 O O . HIS B 1 45 ? -11.977 7.414 18.828 1 94.12 45 HIS B O 1
ATOM 1780 N N . GLU B 1 46 ? -13.836 6.414 19.453 1 96.19 46 GLU B N 1
ATOM 1781 C CA . GLU B 1 46 ? -13.117 5.215 19.875 1 96.19 46 GLU B CA 1
ATOM 1782 C C . GLU B 1 46 ? -12.383 4.582 18.688 1 96.19 46 GLU B C 1
ATOM 1784 O O . GLU B 1 46 ? -11.219 4.184 18.812 1 96.19 46 GLU B O 1
ATOM 1789 N N . LYS B 1 47 ? -13.023 4.484 17.609 1 95.81 47 LYS B N 1
ATOM 1790 C CA . LYS B 1 47 ? -12.43 3.896 16.406 1 95.81 47 LYS B CA 1
ATOM 1791 C C . LYS B 1 47 ? -11.258 4.73 15.906 1 95.81 47 LYS B C 1
ATOM 1793 O O . LYS B 1 47 ? -10.203 4.191 15.562 1 95.81 47 LYS B O 1
ATOM 1798 N N . LEU B 1 48 ? -11.453 6.055 15.914 1 97.75 48 LEU B N 1
ATOM 1799 C CA . LEU B 1 48 ? -10.398 6.965 15.492 1 97.75 48 LEU B CA 1
ATOM 1800 C C . LEU B 1 48 ? -9.188 6.863 16.406 1 97.75 48 LEU B C 1
ATOM 1802 O O . LEU B 1 48 ? -8.055 6.762 15.945 1 97.75 48 LEU B O 1
ATOM 1806 N N . LEU B 1 49 ? -9.438 6.836 17.672 1 97.56 49 LEU B N 1
ATOM 1807 C CA . LEU B 1 49 ? -8.352 6.766 18.641 1 97.56 49 LEU B CA 1
ATOM 1808 C C . LEU B 1 49 ? -7.605 5.438 18.516 1 97.56 49 LEU B C 1
ATOM 1810 O O . LEU B 1 49 ? -6.375 5.402 18.594 1 97.56 49 LEU B O 1
ATOM 1814 N N . ALA B 1 50 ? -8.375 4.383 18.375 1 97.31 50 ALA B N 1
ATOM 1815 C CA . ALA B 1 50 ? -7.754 3.07 18.219 1 97.31 50 ALA B CA 1
ATOM 1816 C C . ALA B 1 50 ? -6.863 3.029 16.969 1 97.31 50 ALA B C 1
ATOM 1818 O O . ALA B 1 50 ? -5.754 2.49 17.016 1 97.31 50 ALA B O 1
ATOM 1819 N N . TRP B 1 51 ? -7.332 3.594 15.953 1 97.75 51 TRP B N 1
ATOM 1820 C CA . TRP B 1 51 ? -6.57 3.648 14.711 1 97.75 51 TRP B CA 1
ATOM 1821 C C . TRP B 1 51 ? -5.262 4.41 14.906 1 97.75 51 TRP B C 1
ATOM 1823 O O . TRP B 1 51 ? -4.195 3.936 14.508 1 97.75 51 TRP B O 1
ATOM 1833 N N . TRP B 1 52 ? -5.316 5.52 15.516 1 97.94 52 TRP B N 1
ATOM 1834 C CA . TRP B 1 52 ? -4.141 6.348 15.758 1 97.94 52 TRP B CA 1
ATOM 1835 C C . TRP B 1 52 ? -3.156 5.641 16.688 1 97.94 52 TRP B C 1
ATOM 1837 O O . TRP B 1 52 ? -1.941 5.738 16.5 1 97.94 52 TRP B O 1
ATOM 1847 N N . LYS B 1 53 ? -3.641 4.973 17.625 1 95.88 53 LYS B N 1
ATOM 1848 C CA . LYS B 1 53 ? -2.764 4.215 18.516 1 95.88 53 LYS B CA 1
ATOM 1849 C C . LYS B 1 53 ? -1.979 3.156 17.734 1 95.88 53 LYS B C 1
ATOM 1851 O O . LYS B 1 53 ? -0.795 2.939 18 1 95.88 53 LYS B O 1
ATOM 1856 N N . GLU B 1 54 ? -2.666 2.559 16.828 1 96.25 54 GLU B N 1
ATOM 1857 C CA . GLU B 1 54 ? -1.992 1.567 16 1 96.25 54 GLU B CA 1
ATOM 1858 C C . GLU B 1 54 ? -0.903 2.213 15.148 1 96.25 54 GLU B C 1
ATOM 1860 O O . GLU B 1 54 ? 0.187 1.657 15 1 96.25 54 GLU B O 1
ATOM 1865 N N . ARG B 1 55 ? -1.207 3.379 14.586 1 97.44 55 ARG B N 1
ATOM 1866 C CA . ARG B 1 55 ? -0.21 4.098 13.805 1 97.44 55 ARG B CA 1
ATOM 1867 C C . ARG B 1 55 ? 0.977 4.508 14.672 1 97.44 55 ARG B C 1
ATOM 1869 O O . ARG B 1 55 ? 2.129 4.383 14.25 1 97.44 55 ARG B O 1
ATOM 1876 N N . ILE B 1 56 ? 0.705 4.938 15.836 1 96.5 56 ILE B N 1
ATOM 1877 C CA . ILE B 1 56 ? 1.745 5.406 16.734 1 96.5 56 ILE B CA 1
ATOM 1878 C C . ILE B 1 56 ? 2.633 4.238 17.156 1 96.5 56 ILE B C 1
ATOM 1880 O O . ILE B 1 56 ? 3.846 4.398 17.328 1 96.5 56 ILE B O 1
ATOM 1884 N N . ALA B 1 57 ? 2.021 3.072 17.328 1 96.19 57 ALA B N 1
ATOM 1885 C CA . ALA B 1 57 ? 2.814 1.885 17.641 1 96.19 57 ALA B CA 1
ATOM 1886 C C . ALA B 1 57 ? 3.852 1.625 16.547 1 96.19 57 ALA B C 1
ATOM 1888 O O . ALA B 1 57 ? 4.965 1.176 16.828 1 96.19 57 ALA B O 1
ATOM 1889 N N . GLU B 1 58 ? 3.518 1.952 15.352 1 97.06 58 GLU B N 1
ATOM 1890 C CA . GLU B 1 58 ? 4.426 1.764 14.227 1 97.06 58 GLU B CA 1
ATOM 1891 C C . GLU B 1 58 ? 5.594 2.742 14.289 1 97.06 58 GLU B C 1
ATOM 1893 O O . GLU B 1 58 ? 6.633 2.52 13.664 1 97.06 58 GLU B O 1
ATOM 1898 N N . VAL B 1 59 ? 5.395 3.895 14.93 1 96.62 59 VAL B N 1
ATOM 1899 C CA . VAL B 1 59 ? 6.477 4.855 15.117 1 96.62 59 VAL B CA 1
ATOM 1900 C C . VAL B 1 59 ? 7.57 4.238 15.984 1 96.62 59 VAL B C 1
ATOM 1902 O O . VAL B 1 59 ? 8.758 4.344 15.664 1 96.62 59 VAL B O 1
ATOM 1905 N N . ALA B 1 60 ? 7.176 3.588 17.016 1 91.12 60 ALA B N 1
ATOM 1906 C CA . ALA B 1 60 ? 8.117 2.951 17.938 1 91.12 60 ALA B CA 1
ATOM 1907 C C . ALA B 1 60 ? 8.891 1.835 17.234 1 91.12 60 ALA B C 1
ATOM 1909 O O . ALA B 1 60 ? 10.062 1.608 17.547 1 91.12 60 ALA B O 1
ATOM 1910 N N . ASP B 1 61 ? 8.297 1.203 16.266 1 91.69 61 ASP B N 1
ATOM 1911 C CA . ASP B 1 61 ? 8.906 0.084 15.547 1 91.69 61 ASP B CA 1
ATOM 1912 C C . ASP B 1 61 ? 9.742 0.573 14.367 1 91.69 61 ASP B C 1
ATOM 1914 O O . ASP B 1 61 ? 10.359 -0.228 13.664 1 91.69 61 ASP B O 1
ATOM 1918 N N . GLY B 1 62 ? 9.719 1.889 14.164 1 93.56 62 GLY B N 1
ATOM 1919 C CA . GLY B 1 62 ? 10.516 2.467 13.094 1 93.56 62 GLY B CA 1
ATOM 1920 C C . GLY B 1 62 ? 9.859 2.334 11.727 1 93.56 62 GLY B C 1
ATOM 1921 O O . GLY B 1 62 ? 10.484 2.623 10.703 1 93.56 62 GLY B O 1
ATOM 1922 N N . LYS B 1 63 ? 8.609 1.945 11.641 1 97 63 LYS B N 1
ATOM 1923 C CA . LYS B 1 63 ? 7.922 1.684 10.383 1 97 63 LYS B CA 1
ATOM 1924 C C . LYS B 1 63 ? 7.148 2.914 9.914 1 97 63 LYS B C 1
ATOM 1926 O O . LYS B 1 63 ? 6.691 2.967 8.773 1 97 63 LYS B O 1
ATOM 1931 N N . ARG B 1 64 ? 7.027 3.928 10.836 1 98.44 64 ARG B N 1
ATOM 1932 C CA . ARG B 1 64 ? 6.242 5.117 10.523 1 98.44 64 ARG B CA 1
ATOM 1933 C C . ARG B 1 64 ? 6.848 6.359 11.164 1 98.44 64 ARG B C 1
ATOM 1935 O O . ARG B 1 64 ? 7.40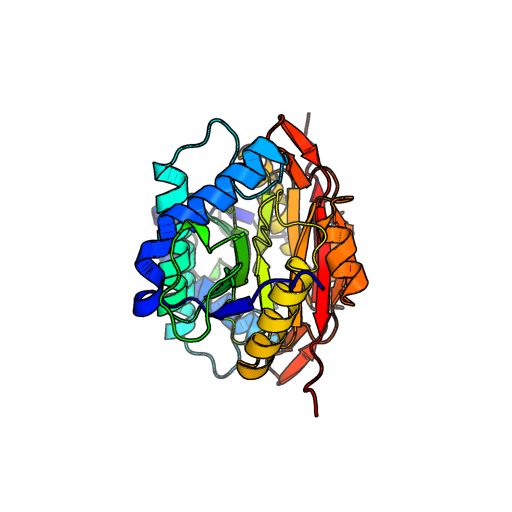2 6.289 12.266 1 98.44 64 ARG B O 1
ATOM 1942 N N . LEU B 1 65 ? 6.777 7.43 10.469 1 98.62 65 LEU B N 1
ATOM 1943 C CA . LEU B 1 65 ? 7.031 8.758 11.016 1 98.62 65 LEU B CA 1
ATOM 1944 C C . LEU B 1 65 ? 5.762 9.602 11 1 98.62 65 LEU B C 1
ATOM 1946 O O . LEU B 1 65 ? 4.941 9.484 10.086 1 98.62 65 LEU B O 1
ATOM 1950 N N . ILE B 1 66 ? 5.629 10.391 11.984 1 98.81 66 ILE B N 1
ATOM 1951 C CA . ILE B 1 66 ? 4.52 11.336 12.07 1 98.81 66 ILE B CA 1
ATOM 1952 C C . ILE B 1 66 ? 5.059 12.742 12.32 1 98.81 66 ILE B C 1
ATOM 1954 O O . ILE B 1 66 ? 5.898 12.945 13.203 1 98.81 66 ILE B O 1
ATOM 1958 N N . PHE B 1 67 ? 4.609 13.68 11.539 1 98.62 67 PHE B N 1
ATOM 1959 C CA . PHE B 1 67 ? 4.973 15.078 11.664 1 98.62 67 PHE B CA 1
ATOM 1960 C C . PHE B 1 67 ? 3.756 15.922 12.031 1 98.62 67 PHE B C 1
ATOM 1962 O O . PHE B 1 67 ? 2.711 15.828 11.391 1 98.62 67 PHE B O 1
ATOM 1969 N N . ILE B 1 68 ? 3.957 16.734 13.016 1 97.94 68 ILE B N 1
ATOM 1970 C CA . ILE B 1 68 ? 2.84 17.547 13.492 1 97.94 68 ILE B CA 1
ATOM 1971 C C . ILE B 1 68 ? 3.135 19.016 13.25 1 97.94 68 ILE B C 1
ATOM 1973 O O . ILE B 1 68 ? 4.27 19.469 13.414 1 97.94 68 ILE B O 1
ATOM 1977 N N . LEU B 1 69 ? 2.168 19.703 12.758 1 97.5 69 LEU B N 1
ATOM 1978 C CA . LEU B 1 69 ? 2.229 21.141 12.57 1 97.5 69 LEU B CA 1
ATOM 1979 C C . LEU B 1 69 ? 1.716 21.875 13.805 1 97.5 69 LEU B C 1
ATOM 1981 O O . LEU B 1 69 ? 0.595 21.625 14.258 1 97.5 69 LEU B O 1
ATOM 1985 N N . LEU B 1 70 ? 2.516 22.703 14.359 1 95.69 70 LEU B N 1
ATOM 1986 C CA . LEU B 1 70 ? 2.188 23.453 15.555 1 95.69 70 LEU B CA 1
ATOM 1987 C C . LEU B 1 70 ? 2.045 24.938 15.242 1 95.69 70 LEU B C 1
ATOM 1989 O O . LEU B 1 70 ? 2.908 25.531 14.578 1 95.69 70 LEU B O 1
ATOM 1993 N N . ASN B 1 71 ? 0.909 25.359 15.586 1 92.19 71 ASN B N 1
ATOM 1994 C CA . ASN B 1 71 ? 0.678 26.797 15.484 1 92.19 71 ASN B CA 1
ATOM 1995 C C . ASN B 1 71 ? 0.908 27.5 16.828 1 92.19 71 ASN B C 1
ATOM 1997 O O . ASN B 1 71 ? 0.368 27.078 17.844 1 92.19 71 ASN B O 1
ATOM 2001 N N . ASP B 1 72 ? 1.79 28.531 16.859 1 81.12 72 ASP B N 1
ATOM 2002 C CA . ASP B 1 72 ? 1.979 29.422 18 1 81.12 72 ASP B CA 1
ATOM 2003 C C . ASP B 1 72 ? 2.619 28.703 19.172 1 81.12 72 ASP B C 1
ATOM 2005 O O . ASP B 1 72 ? 2.207 28.891 20.312 1 81.12 72 ASP B O 1
ATOM 2009 N N . CYS B 1 73 ? 3.395 27.688 18.875 1 78.56 73 CYS B N 1
ATOM 2010 C CA . CYS B 1 73 ? 4.105 27 19.953 1 78.56 73 CYS B CA 1
ATOM 2011 C C . CYS B 1 73 ? 5.539 27.5 20.062 1 78.56 73 CYS B C 1
ATOM 2013 O O . CYS B 1 73 ? 6.281 27.5 19.078 1 78.56 73 CYS B O 1
ATOM 2015 N N . GLU B 1 74 ? 5.898 28.078 21.188 1 77.75 74 GLU B N 1
ATOM 2016 C CA . GLU B 1 74 ? 7.25 28.578 21.422 1 77.75 74 GLU B CA 1
ATOM 2017 C C . GLU B 1 74 ? 8.273 27.438 21.375 1 77.75 74 GLU B C 1
ATOM 2019 O O . GLU B 1 74 ? 8.016 26.344 21.875 1 77.75 74 GLU B O 1
ATOM 2024 N N . PRO B 1 75 ? 9.367 27.703 20.688 1 71.75 75 PRO B N 1
ATOM 2025 C CA . PRO B 1 75 ? 10.398 26.672 20.672 1 71.75 75 PRO B CA 1
ATOM 2026 C C . PRO B 1 75 ? 10.773 26.188 22.078 1 71.75 75 PRO B C 1
ATOM 2028 O O . PRO B 1 75 ? 10.891 27.016 23 1 71.75 75 PRO B O 1
ATOM 2031 N N . GLY B 1 76 ? 10.82 25 22.281 1 72.38 76 GLY B N 1
ATOM 2032 C CA . GLY B 1 76 ? 11.258 24.453 23.547 1 72.38 76 GLY B CA 1
ATOM 2033 C C . GLY B 1 76 ? 10.117 24.156 24.5 1 72.38 76 GLY B C 1
ATOM 2034 O O . GLY B 1 76 ? 10.32 23.562 25.562 1 72.38 76 GLY B O 1
ATOM 2035 N N . THR B 1 77 ? 8.914 24.672 24.219 1 81.5 77 THR B N 1
ATOM 2036 C CA . THR B 1 77 ? 7.766 24.438 25.094 1 81.5 77 THR B CA 1
ATOM 2037 C C . THR B 1 77 ? 7 23.188 24.625 1 81.5 77 THR B C 1
ATOM 2039 O O . THR B 1 77 ? 6.988 22.859 23.438 1 81.5 77 THR B O 1
ATOM 2042 N N . ARG B 1 78 ? 6.473 22.469 25.703 1 88.12 78 ARG B N 1
ATOM 2043 C CA . ARG B 1 78 ? 5.605 21.328 25.406 1 88.12 78 ARG B CA 1
ATOM 2044 C C . ARG B 1 78 ? 4.305 21.797 24.766 1 88.12 78 ARG B C 1
ATOM 2046 O O . ARG B 1 78 ? 3.566 22.594 25.344 1 88.12 78 ARG B O 1
ATOM 2053 N N . PRO B 1 79 ? 4.074 21.344 23.531 1 91.81 79 PRO B N 1
ATOM 2054 C CA . PRO B 1 79 ? 2.857 21.828 22.875 1 91.81 79 PRO B CA 1
ATOM 2055 C C . PRO B 1 79 ? 1.582 21.375 23.562 1 91.81 79 PRO B C 1
ATOM 2057 O O . PRO B 1 79 ? 1.534 20.25 24.109 1 91.81 79 PRO B O 1
ATOM 2060 N N . ASN B 1 80 ? 0.592 22.25 23.562 1 91.56 80 ASN B N 1
ATOM 2061 C CA . ASN B 1 80 ? -0.739 21.875 24.016 1 91.56 80 ASN B CA 1
ATOM 2062 C C . ASN B 1 80 ? -1.623 21.406 22.875 1 91.56 80 ASN B C 1
ATOM 2064 O O . ASN B 1 80 ? -1.273 21.578 21.703 1 91.56 80 ASN B O 1
ATOM 2068 N N . GLY B 1 81 ? -2.664 20.734 23.188 1 92.69 81 GLY B N 1
ATOM 2069 C CA . GLY B 1 81 ? -3.566 20.188 22.188 1 92.69 81 GLY B CA 1
ATOM 2070 C C . GLY B 1 81 ? -4.016 21.203 21.156 1 92.69 81 GLY B C 1
ATOM 2071 O O . GLY B 1 81 ? -4.074 20.906 19.953 1 92.69 81 GLY B O 1
ATOM 2072 N N . SER B 1 82 ? -4.27 22.406 21.609 1 91 82 SER B N 1
ATOM 2073 C CA . SER B 1 82 ? -4.789 23.438 20.719 1 91 82 SER B CA 1
ATOM 2074 C C . SER B 1 82 ? -3.711 23.938 19.766 1 91 82 SER B C 1
ATOM 2076 O O . SER B 1 82 ? -4.016 24.609 18.781 1 91 82 SER B O 1
ATOM 2078 N N . ASP B 1 83 ? -2.469 23.625 20.078 1 94.25 83 ASP B N 1
ATOM 2079 C CA . ASP B 1 83 ? -1.366 24.047 19.219 1 94.25 83 ASP B CA 1
ATOM 2080 C C . ASP B 1 83 ? -1.301 23.203 17.953 1 94.25 83 ASP B C 1
ATOM 2082 O O . ASP B 1 83 ? -0.718 23.609 16.938 1 94.25 83 ASP B O 1
ATOM 2086 N N . VAL B 1 84 ? -1.792 22 18.031 1 96.56 84 VAL B N 1
ATOM 2087 C CA . VAL B 1 84 ? -1.688 21.078 16.906 1 96.56 84 VAL B CA 1
ATOM 2088 C C . VAL B 1 84 ? -2.715 21.438 15.828 1 96.56 84 VAL B C 1
ATOM 2090 O O . VAL B 1 84 ? -3.92 21.422 16.094 1 96.56 84 VAL B O 1
ATOM 2093 N N . VAL B 1 85 ? -2.238 21.75 14.617 1 97.12 85 VAL B N 1
ATOM 2094 C CA . VAL B 1 85 ? -3.174 22.234 13.609 1 97.12 85 VAL B CA 1
ATOM 2095 C C . VAL B 1 85 ? -3.02 21.422 12.328 1 97.12 85 VAL B C 1
ATOM 2097 O O . VAL B 1 85 ? -3.736 21.656 11.352 1 97.12 85 VAL B O 1
ATOM 2100 N N . GLY B 1 86 ? -2.105 20.438 12.312 1 98.12 86 GLY B N 1
ATOM 2101 C CA . GLY B 1 86 ? -1.933 19.609 11.141 1 98.12 86 GLY B CA 1
ATOM 2102 C C . GLY B 1 86 ? -1.033 18.406 11.383 1 98.12 86 GLY B C 1
ATOM 2103 O O . GLY B 1 86 ? -0.387 18.312 12.43 1 98.12 86 GLY B O 1
ATOM 2104 N N . VAL B 1 87 ? -1.037 17.516 10.453 1 98.69 87 VAL B N 1
ATOM 2105 C CA . VAL B 1 87 ? -0.255 16.297 10.586 1 98.69 87 VAL B CA 1
ATOM 2106 C C . VAL B 1 87 ? 0.001 15.688 9.211 1 98.69 87 VAL B C 1
ATOM 2108 O O . VAL B 1 87 ? -0.773 15.906 8.273 1 98.69 87 VAL B O 1
ATOM 2111 N N . VAL B 1 88 ? 1.067 15.008 9.047 1 98.81 88 VAL B N 1
ATOM 2112 C CA . VAL B 1 88 ? 1.357 14.141 7.906 1 98.81 88 VAL B CA 1
ATOM 2113 C C . VAL B 1 88 ? 2.172 12.938 8.375 1 98.81 88 VAL B C 1
ATOM 2115 O O . VAL B 1 88 ? 2.857 13 9.398 1 98.81 88 VAL B O 1
ATOM 2118 N N . MET B 1 89 ? 2.057 11.875 7.66 1 98.88 89 MET B N 1
ATOM 2119 C CA . MET B 1 89 ? 2.77 10.656 8.055 1 98.88 89 MET B CA 1
ATOM 2120 C C . MET B 1 89 ? 3.531 10.07 6.875 1 98.88 89 MET B C 1
ATOM 2122 O O . MET B 1 89 ? 3.199 10.336 5.719 1 98.88 89 MET B O 1
ATOM 2126 N N . LEU B 1 90 ? 4.539 9.344 7.199 1 98.88 90 LEU B N 1
ATOM 2127 C CA . LEU B 1 90 ? 5.324 8.555 6.254 1 98.88 90 LEU B CA 1
ATOM 2128 C C . LEU B 1 90 ? 5.344 7.086 6.656 1 98.88 90 LEU B C 1
ATOM 2130 O O . LEU B 1 90 ? 5.875 6.73 7.711 1 98.88 90 LEU B O 1
ATOM 2134 N N . SER B 1 91 ? 4.691 6.238 5.91 1 98.75 91 SER B N 1
ATOM 2135 C CA . SER B 1 91 ? 4.848 4.797 6.074 1 98.75 91 SER B CA 1
ATOM 2136 C C . SER B 1 91 ? 6.117 4.297 5.395 1 98.75 91 SER B C 1
ATOM 2138 O O . SER B 1 91 ? 6.422 4.691 4.27 1 98.75 91 SER B O 1
ATOM 2140 N N . MET B 1 92 ? 6.875 3.5 6.055 1 98.12 92 MET B N 1
ATOM 2141 C CA . MET B 1 92 ? 8.133 2.959 5.543 1 98.12 92 MET B CA 1
ATOM 2142 C C . MET B 1 92 ? 8.109 1.435 5.547 1 98.12 92 MET B C 1
ATOM 2144 O O . MET B 1 92 ? 8.664 0.804 6.449 1 98.12 92 MET B O 1
ATOM 2148 N N . PRO B 1 93 ? 7.469 0.912 4.531 1 94.94 93 PRO B N 1
ATOM 2149 C CA . PRO B 1 93 ? 7.395 -0.55 4.492 1 94.94 93 PRO B CA 1
ATOM 2150 C C . PRO B 1 93 ? 8.766 -1.212 4.422 1 94.94 93 PRO B C 1
ATOM 2152 O O . PRO B 1 93 ? 9.68 -0.687 3.775 1 94.94 93 PRO B O 1
ATOM 2155 N N . SER B 1 94 ? 8.844 -2.295 5.152 1 92.56 94 SER B N 1
ATOM 2156 C CA . SER B 1 94 ? 10.062 -3.09 5.062 1 92.56 94 SER B CA 1
ATOM 2157 C C . SER B 1 94 ? 10.062 -3.951 3.803 1 92.56 94 SER B C 1
ATOM 2159 O O . SER B 1 94 ? 9.102 -4.668 3.533 1 92.56 94 SER B O 1
ATOM 2161 N N . SER B 1 95 ? 10.977 -3.854 3.025 1 95 95 SER B N 1
ATOM 2162 C CA . SER B 1 95 ? 11.188 -4.641 1.814 1 95 95 SER B CA 1
ATOM 2163 C C . SER B 1 95 ? 12.656 -4.676 1.426 1 95 95 SER B C 1
ATOM 2165 O O . SER B 1 95 ? 13.297 -3.631 1.287 1 95 95 SER B O 1
ATOM 2167 N N . GLU B 1 96 ? 13.219 -5.855 1.251 1 97.69 96 GLU B N 1
ATOM 2168 C CA . GLU B 1 96 ? 14.617 -5.93 0.829 1 97.69 96 GLU B CA 1
ATOM 2169 C C . GLU B 1 96 ? 14.797 -5.371 -0.58 1 97.69 96 GLU B C 1
ATOM 2171 O O . GLU B 1 96 ? 15.859 -4.844 -0.911 1 97.69 96 GLU B O 1
ATOM 2176 N N . THR B 1 97 ? 13.75 -5.367 -1.401 1 98.44 97 THR B N 1
ATOM 2177 C CA . THR B 1 97 ? 13.867 -4.957 -2.797 1 98.44 97 THR B CA 1
ATOM 2178 C C . THR B 1 97 ? 13.453 -3.498 -2.967 1 98.44 97 THR B C 1
ATOM 2180 O O . THR B 1 97 ? 13.477 -2.967 -4.078 1 98.44 97 THR B O 1
ATOM 2183 N N . GLY B 1 98 ? 13.008 -2.801 -1.981 1 97.81 98 GLY B N 1
ATOM 2184 C CA . GLY B 1 98 ? 12.617 -1.4 -2.029 1 97.81 98 GLY B CA 1
ATOM 2185 C C . GLY B 1 98 ? 12.773 -0.692 -0.697 1 97.81 98 GLY B C 1
ATOM 2186 O O . GLY B 1 98 ? 11.836 -0.06 -0.212 1 97.81 98 GLY B O 1
ATOM 2187 N N . PRO B 1 99 ? 13.977 -0.863 -0.099 1 97.19 99 PRO B N 1
ATOM 2188 C CA . PRO B 1 99 ? 14.172 -0.227 1.206 1 97.19 99 PRO B CA 1
ATOM 2189 C C . PRO B 1 99 ? 14.148 1.298 1.128 1 97.19 99 PRO B C 1
ATOM 2191 O O . PRO B 1 99 ? 14.094 1.971 2.16 1 97.19 99 PRO B O 1
ATOM 2194 N N . PHE B 1 100 ? 14.125 1.912 -0.032 1 97.69 100 PHE B N 1
ATOM 2195 C CA . PHE B 1 100 ? 14.211 3.35 -0.261 1 97.69 100 PHE B CA 1
ATOM 2196 C C . PHE B 1 100 ? 12.828 3.949 -0.482 1 97.69 100 PHE B C 1
ATOM 2198 O O . PHE B 1 100 ? 12.695 5.152 -0.715 1 97.69 100 PHE B O 1
ATOM 2205 N N . ARG B 1 101 ? 11.797 3.143 -0.425 1 98.56 101 ARG B N 1
ATOM 2206 C CA . ARG B 1 101 ? 10.445 3.609 -0.704 1 98.56 101 ARG B CA 1
ATOM 2207 C C . ARG B 1 101 ? 9.758 4.086 0.57 1 98.56 101 ARG B C 1
ATOM 2209 O O . ARG B 1 101 ? 9.953 3.508 1.642 1 98.56 101 ARG B O 1
ATOM 2216 N N . GLY B 1 102 ? 9 5.098 0.497 1 98.69 102 GLY B N 1
ATOM 2217 C CA . GLY B 1 102 ? 8.078 5.59 1.514 1 98.69 102 GLY B CA 1
ATOM 2218 C C . GLY B 1 102 ? 6.738 6.008 0.952 1 98.69 102 GLY B C 1
ATOM 2219 O O . GLY B 1 102 ? 6.629 6.348 -0.228 1 98.69 102 GLY B O 1
ATOM 2220 N N . VAL B 1 103 ? 5.727 5.98 1.763 1 98.88 103 VAL B N 1
ATOM 2221 C CA . VAL B 1 103 ? 4.383 6.363 1.348 1 98.88 103 VAL B CA 1
ATOM 2222 C C . VAL B 1 103 ? 3.865 7.492 2.238 1 98.88 103 VAL B C 1
ATOM 2224 O O . VAL B 1 103 ? 3.756 7.328 3.455 1 98.88 103 VAL B O 1
ATOM 2227 N N . VAL B 1 104 ? 3.559 8.594 1.632 1 98.88 104 VAL B N 1
ATOM 2228 C CA . VAL B 1 104 ? 3.025 9.75 2.338 1 98.88 104 VAL B CA 1
ATOM 2229 C C . VAL B 1 104 ? 1.524 9.578 2.557 1 98.88 104 VAL B C 1
ATOM 2231 O O . VAL B 1 104 ? 0.79 9.242 1.626 1 98.88 104 VAL B O 1
ATOM 2234 N N . GLU B 1 105 ? 1.118 9.805 3.781 1 98.31 105 GLU B N 1
ATOM 2235 C CA . GLU B 1 105 ? -0.279 9.562 4.125 1 98.31 105 GLU B CA 1
ATOM 2236 C C . GLU B 1 105 ? -0.821 10.656 5.043 1 98.31 105 GLU B C 1
ATOM 2238 O O . GLU B 1 105 ? -0.069 11.258 5.809 1 98.31 105 GLU B O 1
ATOM 2243 N N . LYS B 1 106 ? -2.1 10.898 4.945 1 98.12 106 LYS B N 1
ATOM 2244 C CA . LYS B 1 106 ? -2.881 11.672 5.906 1 98.12 106 LYS B CA 1
ATOM 2245 C C . LYS B 1 106 ? -2.307 13.078 6.074 1 98.12 106 LYS B C 1
ATOM 2247 O O . LYS B 1 106 ? -2.076 13.531 7.195 1 98.12 106 LYS B O 1
ATOM 2252 N N . LEU B 1 107 ? -2.059 13.727 4.988 1 98.44 107 LEU B N 1
ATOM 2253 C CA . LEU B 1 107 ? -1.814 15.164 5.051 1 98.44 107 LEU B CA 1
ATOM 2254 C C . LEU B 1 107 ? -3.084 15.914 5.441 1 98.44 107 LEU B C 1
ATOM 2256 O O . LEU B 1 107 ? -3.973 16.109 4.609 1 98.44 107 LEU B O 1
ATOM 2260 N N . LEU B 1 108 ? -3.17 16.266 6.684 1 98.19 108 LEU B N 1
ATOM 2261 C CA . LEU B 1 108 ? -4.359 16.906 7.238 1 98.19 108 LEU B CA 1
ATOM 2262 C C . LEU B 1 108 ? -4.012 18.234 7.895 1 98.19 108 LEU B C 1
ATOM 2264 O O . LEU B 1 108 ? -3.102 18.297 8.727 1 98.19 108 LEU B O 1
ATOM 2268 N N . VAL B 1 109 ? -4.625 19.25 7.504 1 97.38 109 VAL B N 1
ATOM 2269 C CA . VAL B 1 109 ? -4.496 20.578 8.117 1 97.38 109 VAL B CA 1
ATOM 2270 C C . VAL B 1 109 ? -5.875 21.109 8.492 1 97.38 109 VAL B C 1
ATOM 2272 O O . VAL B 1 109 ? -6.809 21.062 7.684 1 97.38 109 VAL B O 1
ATOM 2275 N N . HIS B 1 110 ? -5.988 21.531 9.688 1 95.19 110 HIS B N 1
ATOM 2276 C CA . HIS B 1 110 ? -7.246 22.125 10.125 1 95.19 110 HIS B CA 1
ATOM 2277 C C . HIS B 1 110 ? -7.688 23.234 9.172 1 95.19 110 HIS B C 1
ATOM 2279 O O . HIS B 1 110 ? -6.867 24.062 8.75 1 95.19 110 HIS B O 1
ATOM 2285 N N . LYS B 1 111 ? -8.906 23.266 8.93 1 93.88 111 LYS B N 1
ATOM 2286 C CA . LYS B 1 111 ? -9.461 24.172 7.926 1 93.88 111 LYS B CA 1
ATOM 2287 C C . LYS B 1 111 ? -9.117 25.625 8.242 1 93.88 111 LYS B C 1
ATOM 2289 O O . LYS B 1 111 ? -8.742 26.391 7.352 1 93.88 111 LYS B O 1
ATOM 2294 N N . ALA B 1 112 ? -9.172 25.984 9.484 1 92.69 112 ALA B N 1
ATOM 2295 C CA . ALA B 1 112 ? -8.969 27.359 9.93 1 92.69 112 ALA B CA 1
ATOM 2296 C C . ALA B 1 112 ? -7.527 27.797 9.719 1 92.69 112 ALA B C 1
ATOM 2298 O O . ALA B 1 112 ? -7.215 28.984 9.797 1 92.69 112 ALA B O 1
ATOM 2299 N N . PHE B 1 113 ? -6.688 26.875 9.398 1 93.12 113 PHE B N 1
ATOM 2300 C CA . PHE B 1 113 ? -5.27 27.203 9.32 1 93.12 113 PHE B CA 1
ATOM 2301 C C . PHE B 1 113 ? -4.719 26.922 7.926 1 93.12 113 PHE B C 1
ATOM 2303 O O . PHE B 1 113 ? -3.506 26.812 7.738 1 93.12 113 PHE B O 1
ATOM 2310 N N . ARG B 1 114 ? -5.57 26.719 6.988 1 93.62 114 ARG B N 1
ATOM 2311 C CA . ARG B 1 114 ? -5.16 26.438 5.617 1 93.62 114 ARG B CA 1
ATOM 2312 C C . ARG B 1 114 ? -4.855 27.734 4.863 1 93.62 114 ARG B C 1
ATOM 2314 O O . ARG B 1 114 ? -5.148 28.828 5.352 1 93.62 114 ARG B O 1
ATOM 2321 N N . GLY B 1 115 ? -4.172 27.547 3.766 1 91.62 115 GLY B N 1
ATOM 2322 C CA . GLY B 1 115 ? -3.822 28.688 2.938 1 91.62 115 GLY B CA 1
ATOM 2323 C C . GLY B 1 115 ? -2.656 29.5 3.486 1 91.62 115 GLY B C 1
ATOM 2324 O O . GLY B 1 115 ? -2.434 30.641 3.08 1 91.62 115 GLY B O 1
ATOM 2325 N N . ARG B 1 116 ? -1.933 28.906 4.434 1 92.88 116 ARG B N 1
ATOM 2326 C CA . ARG B 1 116 ? -0.835 29.609 5.09 1 92.88 116 ARG B CA 1
ATOM 2327 C C . ARG B 1 116 ? 0.492 28.891 4.855 1 92.88 116 ARG B C 1
ATOM 2329 O O . ARG B 1 116 ? 1.496 29.203 5.496 1 92.88 116 ARG B O 1
ATOM 2336 N N . GLY B 1 117 ? 0.451 27.891 4.078 1 94.88 117 GLY B N 1
ATOM 2337 C CA . GLY B 1 117 ? 1.685 27.203 3.734 1 94.88 117 GLY B CA 1
ATOM 2338 C C . GLY B 1 117 ? 1.98 26.016 4.637 1 94.88 117 GLY B C 1
ATOM 2339 O O . GLY B 1 117 ? 3.053 25.406 4.547 1 94.88 117 GLY B O 1
ATOM 2340 N N . GLY B 1 118 ? 1.077 25.656 5.496 1 96.25 118 GLY B N 1
ATOM 2341 C CA . GLY B 1 118 ? 1.286 24.578 6.449 1 96.25 118 GLY B CA 1
ATOM 2342 C C . GLY B 1 118 ? 1.536 23.234 5.785 1 96.25 118 GLY B C 1
ATOM 2343 O O . GLY B 1 118 ? 2.41 22.484 6.215 1 96.25 118 GLY B O 1
ATOM 2344 N N . ALA B 1 119 ? 0.783 22.938 4.738 1 97.56 119 ALA B N 1
ATOM 2345 C CA . ALA B 1 119 ? 0.95 21.688 4.027 1 97.56 119 ALA B CA 1
ATOM 2346 C C . ALA B 1 119 ? 2.348 21.578 3.422 1 97.56 119 ALA B C 1
ATOM 2348 O O . ALA B 1 119 ? 3.004 20.531 3.539 1 97.56 119 ALA B O 1
ATOM 2349 N N . ARG B 1 120 ? 2.781 22.625 2.83 1 97 120 ARG B N 1
ATOM 2350 C CA . ARG B 1 120 ? 4.113 22.656 2.238 1 97 120 ARG B CA 1
ATOM 2351 C C . ARG B 1 120 ? 5.191 22.453 3.299 1 97 120 ARG B C 1
ATOM 2353 O O . ARG B 1 120 ? 6.16 21.719 3.072 1 97 120 ARG B O 1
ATOM 2360 N N . THR B 1 121 ? 5.027 23.094 4.414 1 96.56 121 THR B N 1
ATOM 2361 C CA . THR B 1 121 ? 5.984 22.984 5.508 1 96.56 121 THR B CA 1
ATOM 2362 C C . THR B 1 121 ? 6.039 21.562 6.031 1 96.56 121 THR B C 1
ATOM 2364 O O . THR B 1 121 ? 7.125 21.016 6.277 1 96.56 121 THR B O 1
ATOM 2367 N N . LEU B 1 122 ? 4.918 20.906 6.18 1 98.06 122 LEU B N 1
ATOM 2368 C CA . LEU B 1 122 ? 4.832 19.516 6.625 1 98.06 122 LEU B CA 1
ATOM 2369 C C . LEU B 1 122 ? 5.551 18.594 5.652 1 98.06 122 LEU B C 1
ATOM 2371 O O . LEU B 1 122 ? 6.398 17.781 6.062 1 98.06 122 LEU B O 1
ATOM 2375 N N . ILE B 1 123 ? 5.281 18.734 4.359 1 98.44 123 ILE B N 1
ATOM 2376 C CA . ILE B 1 123 ? 5.84 17.844 3.359 1 98.44 123 ILE B CA 1
ATOM 2377 C C . ILE B 1 123 ? 7.348 18.062 3.248 1 98.44 123 ILE B C 1
ATOM 2379 O O . ILE B 1 123 ? 8.117 17.109 3.131 1 98.44 123 ILE B O 1
ATOM 2383 N N . SER B 1 124 ? 7.742 19.297 3.336 1 97.31 124 SER B N 1
ATOM 2384 C CA . SER B 1 124 ? 9.172 19.578 3.283 1 97.31 124 SER B CA 1
ATOM 2385 C C . SER B 1 124 ? 9.914 18.922 4.438 1 97.31 124 SER B C 1
ATOM 2387 O O . SER B 1 124 ? 10.984 18.344 4.242 1 97.31 124 SER B O 1
ATOM 2389 N N . ALA B 1 125 ? 9.391 19.031 5.613 1 97.75 125 ALA B N 1
ATOM 2390 C CA . ALA B 1 125 ? 9.992 18.391 6.773 1 97.75 125 ALA B CA 1
ATOM 2391 C C . ALA B 1 125 ? 10.023 16.875 6.602 1 97.75 125 ALA B C 1
ATOM 2393 O O . ALA B 1 125 ? 11.023 16.219 6.93 1 97.75 125 ALA B O 1
ATOM 2394 N N . LEU B 1 126 ? 8.945 16.344 6.102 1 98.62 126 LEU B N 1
ATOM 2395 C CA . LEU B 1 126 ? 8.844 14.898 5.855 1 98.62 126 LEU B CA 1
ATOM 2396 C C . LEU B 1 126 ? 9.906 14.445 4.859 1 98.62 126 LEU B C 1
ATOM 2398 O O . LEU B 1 126 ? 10.609 13.461 5.102 1 98.62 126 LEU B O 1
ATOM 2402 N N . GLU B 1 127 ? 10.078 15.18 3.779 1 98.62 127 GLU B N 1
ATOM 2403 C CA . GLU B 1 127 ? 11.062 14.828 2.76 1 98.62 127 GLU B CA 1
ATOM 2404 C C . GLU B 1 127 ? 12.477 14.859 3.322 1 98.62 127 GLU B C 1
ATOM 2406 O O . GLU B 1 127 ? 13.297 13.992 3.018 1 98.62 127 GLU B O 1
ATOM 2411 N N . ALA B 1 128 ? 12.75 15.867 4.102 1 97.81 128 ALA B N 1
ATOM 2412 C CA . ALA B 1 128 ? 14.078 15.992 4.691 1 97.81 128 ALA B CA 1
ATOM 2413 C C . ALA B 1 128 ? 14.398 14.797 5.574 1 97.81 128 ALA B C 1
ATOM 2415 O O . ALA B 1 128 ? 15.484 14.211 5.477 1 97.81 128 ALA B O 1
ATOM 2416 N N . GLU B 1 129 ? 13.492 14.406 6.406 1 98.12 129 GLU B N 1
ATOM 2417 C CA . GLU B 1 129 ? 13.711 13.273 7.293 1 98.12 129 GLU B CA 1
ATOM 2418 C C . GLU B 1 129 ? 13.766 11.961 6.512 1 98.12 129 GLU B C 1
ATOM 2420 O O . GLU B 1 129 ? 14.562 11.078 6.828 1 98.12 129 GLU B O 1
ATOM 2425 N N . ALA B 1 130 ? 12.875 11.812 5.508 1 98.44 130 ALA B N 1
ATOM 2426 C CA . ALA B 1 130 ? 12.891 10.633 4.652 1 98.44 130 ALA B CA 1
ATOM 2427 C C . ALA B 1 130 ? 14.266 10.422 4.031 1 98.44 130 ALA B C 1
ATOM 2429 O O . ALA B 1 130 ? 14.805 9.312 4.051 1 98.44 130 ALA B O 1
ATOM 2430 N N . THR B 1 131 ? 14.875 11.492 3.564 1 97.5 131 THR B N 1
ATOM 2431 C CA . THR B 1 131 ? 16.188 11.43 2.941 1 97.5 131 THR B CA 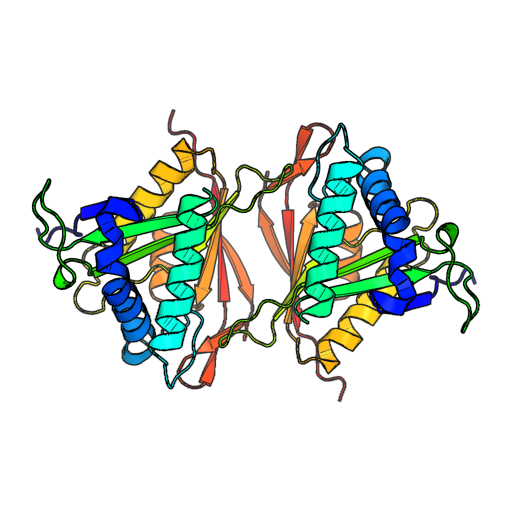1
ATOM 2432 C C . THR B 1 131 ? 17.234 10.953 3.939 1 97.5 131 THR B C 1
ATOM 2434 O O . THR B 1 131 ? 18.062 10.094 3.619 1 97.5 131 THR B O 1
ATOM 2437 N N . LYS B 1 132 ? 17.156 11.453 5.133 1 96.88 132 LYS B N 1
ATOM 2438 C CA . LYS B 1 132 ? 18.094 11.055 6.18 1 96.88 132 LYS B CA 1
ATOM 2439 C C . LYS B 1 132 ? 17.984 9.555 6.465 1 96.88 132 LYS B C 1
ATOM 2441 O O . LYS B 1 132 ? 18.984 8.914 6.832 1 96.88 132 LYS B O 1
ATOM 2446 N N . ARG B 1 133 ? 16.828 9.016 6.246 1 96.19 133 ARG B N 1
ATOM 2447 C CA . ARG B 1 133 ? 16.578 7.617 6.578 1 96.19 133 ARG B CA 1
ATOM 2448 C C . ARG B 1 133 ? 16.719 6.727 5.348 1 96.19 133 ARG B C 1
ATOM 2450 O O . ARG B 1 133 ? 16.406 5.535 5.395 1 96.19 133 ARG B O 1
ATOM 2457 N N . GLY B 1 134 ? 17.094 7.285 4.262 1 96.38 134 GLY B N 1
ATOM 2458 C CA . GLY B 1 134 ? 17.359 6.527 3.051 1 96.38 134 GLY B CA 1
ATOM 2459 C C . GLY B 1 134 ? 16.109 6.246 2.238 1 96.38 134 GLY B C 1
ATOM 2460 O O . GLY B 1 134 ? 16.125 5.387 1.355 1 96.38 134 GLY B O 1
ATOM 2461 N N . ARG B 1 135 ? 15.016 6.898 2.58 1 98.12 135 ARG B N 1
ATOM 2462 C CA . ARG B 1 135 ? 13.789 6.789 1.798 1 98.12 135 ARG B CA 1
ATOM 2463 C C . ARG B 1 135 ? 13.742 7.844 0.698 1 98.12 135 ARG B C 1
ATOM 2465 O O . ARG B 1 135 ? 13.289 8.969 0.926 1 98.12 135 ARG B O 1
ATOM 2472 N N . THR B 1 136 ? 14.109 7.445 -0.511 1 97.5 136 THR B N 1
ATOM 2473 C CA . THR B 1 136 ? 14.383 8.445 -1.537 1 97.5 136 THR B CA 1
ATOM 2474 C C . THR B 1 136 ? 13.312 8.414 -2.623 1 97.5 136 THR B C 1
ATOM 2476 O O . THR B 1 136 ? 13.312 9.258 -3.527 1 97.5 136 THR B O 1
ATOM 2479 N N . ILE B 1 137 ? 12.422 7.496 -2.59 1 98.38 137 ILE B N 1
ATOM 2480 C CA . ILE B 1 137 ? 11.258 7.477 -3.469 1 98.38 137 ILE B CA 1
ATOM 2481 C C . ILE B 1 137 ? 9.984 7.543 -2.633 1 98.38 137 ILE B C 1
ATOM 2483 O O . ILE B 1 137 ? 9.703 6.645 -1.836 1 98.38 137 ILE B O 1
ATOM 2487 N N . LEU B 1 138 ? 9.273 8.562 -2.805 1 98.81 138 LEU B N 1
ATOM 2488 C CA . LEU B 1 138 ? 8.023 8.727 -2.066 1 98.81 138 LEU B CA 1
ATOM 2489 C C . LEU B 1 138 ? 6.82 8.539 -2.984 1 98.81 138 LEU B C 1
ATOM 2491 O O . LEU B 1 138 ? 6.824 9.008 -4.125 1 98.81 138 LEU B O 1
ATOM 2495 N N . LEU B 1 139 ? 5.848 7.836 -2.559 1 98.88 139 LEU B N 1
ATOM 2496 C CA . LEU B 1 139 ? 4.582 7.629 -3.254 1 98.88 139 LEU B CA 1
ATOM 2497 C C . LEU B 1 139 ? 3.416 8.156 -2.43 1 98.88 139 LEU B C 1
ATOM 2499 O O . LEU B 1 139 ? 3.514 8.266 -1.205 1 98.88 139 LEU B O 1
ATOM 2503 N N . LEU B 1 140 ? 2.377 8.5 -3.057 1 98.81 140 LEU B N 1
ATOM 2504 C CA . LEU B 1 140 ? 1.134 8.852 -2.381 1 98.81 140 LEU B CA 1
ATOM 2505 C C . LEU B 1 140 ? -0.039 8.836 -3.354 1 98.81 140 LEU B C 1
ATOM 2507 O O . LEU B 1 140 ? 0.156 8.727 -4.566 1 98.81 140 LEU B O 1
ATOM 2511 N N . ASP B 1 141 ? -1.22 8.891 -2.799 1 98.62 141 ASP B N 1
ATOM 2512 C CA . ASP B 1 141 ? -2.424 9.156 -3.578 1 98.62 141 ASP B CA 1
ATOM 2513 C C . ASP B 1 141 ? -3.348 10.125 -2.846 1 98.62 141 ASP B C 1
ATOM 2515 O O . ASP B 1 141 ? -3.244 10.289 -1.629 1 98.62 141 ASP B O 1
ATOM 2519 N N . THR B 1 142 ? -4.125 10.812 -3.551 1 98.31 142 THR B N 1
ATOM 2520 C CA . THR B 1 142 ? -5.105 11.758 -3.027 1 98.31 142 THR B CA 1
ATOM 2521 C C . THR B 1 142 ? -6.348 11.797 -3.916 1 98.31 142 THR B C 1
ATOM 2523 O O . THR B 1 142 ? -6.332 11.273 -5.035 1 98.31 142 THR B O 1
ATOM 2526 N N . GLU B 1 143 ? -7.352 12.367 -3.363 1 98.06 143 GLU B N 1
ATOM 2527 C CA . GLU B 1 143 ? -8.57 12.539 -4.152 1 98.06 143 GLU B CA 1
ATOM 2528 C C . GLU B 1 143 ? -8.305 13.398 -5.391 1 98.06 143 GLU B C 1
ATOM 2530 O O . GLU B 1 143 ? -7.715 14.469 -5.293 1 98.06 143 GLU B O 1
ATOM 2535 N N . THR B 1 144 ? -8.773 12.891 -6.566 1 98.38 144 THR B N 1
ATOM 2536 C CA . THR B 1 144 ? -8.625 13.656 -7.797 1 98.38 144 THR B CA 1
ATOM 2537 C C . THR B 1 144 ? -9.352 14.992 -7.688 1 98.38 144 THR B C 1
ATOM 2539 O O . THR B 1 144 ? -10.516 15.047 -7.277 1 98.38 144 THR B O 1
ATOM 2542 N N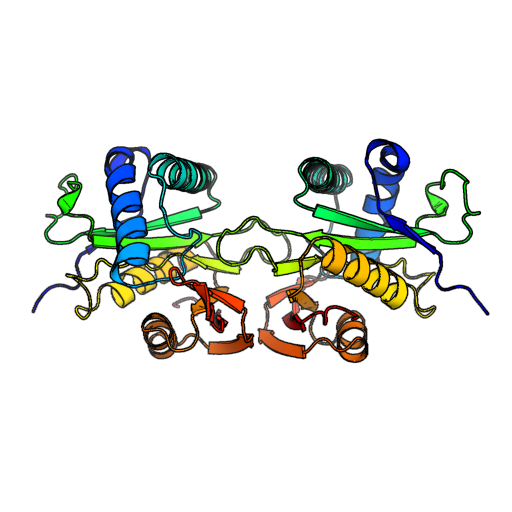 . GLY B 1 145 ? -8.609 16.031 -8.008 1 96.69 145 GLY B N 1
ATOM 2543 C CA . GLY B 1 145 ? -9.195 17.375 -7.996 1 96.69 145 GLY B CA 1
ATOM 2544 C C . GLY B 1 145 ? -9.172 18.016 -6.625 1 96.69 145 GLY B C 1
ATOM 2545 O O . GLY B 1 145 ? -9.641 19.141 -6.461 1 96.69 145 GLY B O 1
ATOM 2546 N N . SER B 1 146 ? -8.641 17.375 -5.598 1 95.62 146 SER B N 1
ATOM 2547 C CA . SER B 1 146 ? -8.602 17.938 -4.246 1 95.62 146 SER B CA 1
ATOM 2548 C C . SER B 1 146 ? -7.566 19.047 -4.133 1 95.62 146 SER B C 1
ATOM 2550 O O . SER B 1 146 ? -6.676 19.156 -4.98 1 95.62 146 SER B O 1
ATOM 2552 N N . PRO B 1 147 ? -7.664 19.828 -3.072 1 93.81 147 PRO B N 1
ATOM 2553 C CA . PRO B 1 147 ? -6.617 20.812 -2.805 1 93.81 147 PRO B CA 1
ATOM 2554 C C . PRO B 1 147 ? -5.246 20.172 -2.592 1 93.81 147 PRO B C 1
ATOM 2556 O O . PRO B 1 147 ? -4.227 20.734 -2.986 1 93.81 147 PRO B O 1
ATOM 2559 N N . ALA B 1 148 ? -5.199 19.031 -2.006 1 95.06 148 ALA B N 1
ATOM 2560 C CA . ALA B 1 148 ? -3.934 18.344 -1.777 1 95.06 148 ALA B CA 1
ATOM 2561 C C . ALA B 1 148 ? -3.234 18.016 -3.098 1 95.06 148 ALA B C 1
ATOM 2563 O O . ALA B 1 148 ? -2.006 18.078 -3.184 1 95.06 148 ALA B O 1
ATOM 2564 N N . GLU B 1 149 ? -4.039 17.625 -4.082 1 96.94 149 GLU B N 1
ATOM 2565 C CA . GLU B 1 149 ? -3.473 17.344 -5.398 1 96.94 149 GLU B CA 1
ATOM 2566 C C . GLU B 1 149 ? -2.615 18.5 -5.891 1 96.94 149 GLU B C 1
ATOM 2568 O O . GLU B 1 149 ? -1.506 18.297 -6.387 1 96.94 149 GLU B O 1
ATOM 2573 N N . GLU B 1 150 ? -3.115 19.688 -5.719 1 95.44 150 GLU B N 1
ATOM 2574 C CA . GLU B 1 150 ? -2.393 20.875 -6.16 1 95.44 150 GLU B CA 1
ATOM 2575 C C . GLU B 1 150 ? -1.11 21.078 -5.359 1 95.44 150 GLU B C 1
ATOM 2577 O O . GLU B 1 150 ? -0.092 21.516 -5.902 1 95.44 150 GLU B O 1
ATOM 2582 N N . VAL B 1 151 ? -1.175 20.812 -4.117 1 96.38 151 VAL B N 1
ATOM 2583 C CA . VAL B 1 151 ? -0.007 20.922 -3.248 1 96.38 151 VAL B CA 1
ATOM 2584 C C . VAL B 1 151 ? 1.111 20.016 -3.771 1 96.38 151 VAL B C 1
ATOM 2586 O O . VAL B 1 151 ? 2.252 20.469 -3.93 1 96.38 151 VAL B O 1
ATOM 2589 N N . TYR B 1 152 ? 0.808 18.75 -4.07 1 98.19 152 TYR B N 1
ATOM 2590 C CA . TYR B 1 152 ? 1.818 17.781 -4.488 1 98.19 152 TYR B CA 1
ATOM 2591 C C . TYR B 1 152 ? 2.379 18.141 -5.859 1 98.19 152 TYR B C 1
ATOM 2593 O O . TYR B 1 152 ? 3.58 18 -6.102 1 98.19 152 TYR B O 1
ATOM 2601 N N . LYS B 1 153 ? 1.5 18.609 -6.742 1 97.81 153 LYS B N 1
ATOM 2602 C CA . LYS B 1 153 ? 1.979 19.078 -8.047 1 97.81 153 LYS B CA 1
ATOM 2603 C C . LYS B 1 153 ? 2.979 20.219 -7.887 1 97.81 153 LYS B C 1
ATOM 2605 O O . LYS B 1 153 ? 4.051 20.203 -8.492 1 97.81 153 LYS B O 1
ATOM 2610 N N . LYS B 1 154 ? 2.678 21.125 -7.023 1 97.12 154 LYS B N 1
ATOM 2611 C CA . LYS B 1 154 ? 3.531 22.297 -6.805 1 97.12 154 LYS B CA 1
ATOM 2612 C C . LYS B 1 154 ? 4.852 21.906 -6.152 1 97.12 154 LYS B C 1
ATOM 2614 O O . LYS B 1 154 ? 5.867 22.562 -6.34 1 97.12 154 LYS B O 1
ATOM 2619 N N . LEU B 1 155 ? 4.816 20.844 -5.41 1 97.25 155 LEU B N 1
ATOM 2620 C CA . LEU B 1 155 ? 6.008 20.406 -4.684 1 97.25 155 LEU B CA 1
ATOM 2621 C C . LEU B 1 155 ? 6.852 19.484 -5.547 1 97.25 155 LEU B C 1
ATOM 2623 O O . LEU B 1 155 ? 7.836 18.906 -5.07 1 97.25 155 LEU B O 1
ATOM 2627 N N . GLY B 1 156 ? 6.453 19.234 -6.77 1 97.75 156 GLY B N 1
ATOM 2628 C CA . GLY B 1 156 ? 7.289 18.531 -7.723 1 97.75 156 GLY B CA 1
ATOM 2629 C C . GLY B 1 156 ? 7.012 17.031 -7.762 1 97.75 156 GLY B C 1
ATOM 2630 O O . GLY B 1 156 ? 7.809 16.266 -8.297 1 97.75 156 GLY B O 1
ATOM 2631 N N . TYR B 1 157 ? 5.941 16.641 -7.168 1 98.69 157 TYR B N 1
ATOM 2632 C CA . TYR B 1 157 ? 5.547 15.234 -7.324 1 98.69 157 TYR B CA 1
ATOM 2633 C C . TYR B 1 157 ? 5.031 14.969 -8.734 1 98.69 157 TYR B C 1
ATOM 2635 O O . TYR B 1 157 ? 4.312 15.789 -9.305 1 98.69 157 TYR B O 1
ATOM 2643 N N . VAL B 1 158 ? 5.402 13.828 -9.25 1 98.69 158 VAL B N 1
ATOM 2644 C CA . VAL B 1 158 ? 5.031 13.438 -10.602 1 98.69 158 VAL B CA 1
ATOM 2645 C C . VAL B 1 158 ? 3.758 12.594 -10.57 1 98.69 158 VAL B C 1
ATOM 2647 O O . VAL B 1 158 ? 3.68 11.609 -9.82 1 98.69 158 VAL B O 1
ATOM 2650 N N . GLU B 1 159 ? 2.785 12.977 -11.336 1 98.69 159 GLU B N 1
ATOM 2651 C CA . GLU B 1 159 ? 1.565 12.18 -11.422 1 98.69 159 GLU B CA 1
ATOM 2652 C C . GLU B 1 159 ? 1.824 10.852 -12.125 1 98.69 159 GLU B C 1
ATOM 2654 O O . GLU B 1 159 ? 2.338 10.828 -13.25 1 98.69 159 GLU B O 1
ATOM 2659 N N . LEU B 1 160 ? 1.54 9.852 -11.453 1 98.75 160 LEU B N 1
ATOM 2660 C CA . LEU B 1 160 ? 1.624 8.516 -12.031 1 98.75 160 LEU B CA 1
ATOM 2661 C C . LEU B 1 160 ? 0.407 8.219 -12.898 1 98.75 160 LEU B C 1
ATOM 2663 O O . LEU B 1 160 ? 0.534 7.609 -13.969 1 98.75 160 LEU B O 1
ATOM 2667 N N . GLY B 1 161 ? -0.747 8.586 -12.43 1 98.75 161 GLY B N 1
ATOM 2668 C CA . GLY B 1 161 ? -2.02 8.414 -13.109 1 98.75 161 GLY B CA 1
ATOM 2669 C C . GLY B 1 161 ? -3.213 8.531 -12.18 1 98.75 161 GLY B C 1
ATOM 2670 O O . GLY B 1 161 ? -3.061 8.867 -11.008 1 98.75 161 GLY B O 1
ATOM 2671 N N . GLN B 1 162 ? -4.418 8.305 -12.82 1 98.75 162 GLN B N 1
ATOM 2672 C CA . GLN B 1 162 ? -5.66 8.414 -12.062 1 98.75 162 GLN B CA 1
ATOM 2673 C C . GLN B 1 162 ? -6.488 7.137 -12.18 1 98.75 162 GLN B C 1
ATOM 2675 O O . GLN B 1 162 ? -6.48 6.48 -13.227 1 98.75 162 GLN B O 1
ATOM 2680 N N . ILE B 1 163 ? -7.137 6.797 -11.117 1 98.75 163 ILE B N 1
ATOM 2681 C CA . ILE B 1 163 ? -8.102 5.699 -11.102 1 98.75 163 ILE B CA 1
ATOM 2682 C C . ILE B 1 163 ? -9.492 6.242 -10.773 1 98.75 163 ILE B C 1
ATOM 2684 O O . ILE B 1 163 ? -9.703 6.801 -9.695 1 98.75 163 ILE B O 1
ATOM 2688 N N . PRO B 1 164 ? -10.438 6.113 -11.633 1 98.25 164 PRO B N 1
ATOM 2689 C CA . PRO B 1 164 ? -11.797 6.578 -11.336 1 98.25 164 PRO B CA 1
ATOM 2690 C C . PRO B 1 164 ? -12.477 5.746 -10.25 1 98.25 164 PRO B C 1
ATOM 2692 O O . PRO B 1 164 ? -12.172 4.559 -10.094 1 98.25 164 PRO B O 1
ATOM 2695 N N . LYS B 1 165 ? -13.398 6.391 -9.523 1 97.81 165 LYS B N 1
ATOM 2696 C CA . LYS B 1 165 ? -14.211 5.727 -8.508 1 97.81 165 LYS B CA 1
ATOM 2697 C C . LYS B 1 165 ? -13.336 4.941 -7.531 1 97.81 165 LYS B C 1
ATOM 2699 O O . LYS B 1 165 ? -13.641 3.797 -7.191 1 97.81 165 LYS B O 1
ATOM 2704 N N . TYR B 1 166 ? -12.312 5.562 -7.172 1 98.44 166 TYR B N 1
ATOM 2705 C CA . TYR B 1 166 ? -11.281 4.906 -6.371 1 98.44 166 TYR B CA 1
ATOM 2706 C C . TYR B 1 166 ? -11.625 4.965 -4.887 1 98.44 166 TYR B C 1
ATOM 2708 O O . TYR B 1 166 ? -11.25 4.074 -4.121 1 98.44 166 TYR B O 1
ATOM 2716 N N . GLY B 1 167 ? -12.242 5.988 -4.465 1 98.19 167 GLY B N 1
ATOM 2717 C CA . GLY B 1 167 ? -12.562 6.168 -3.059 1 98.19 167 GLY B CA 1
ATOM 2718 C C . GLY B 1 167 ? -13.992 6.637 -2.826 1 98.19 167 GLY B C 1
ATOM 2719 O O . GLY B 1 167 ? -14.602 7.246 -3.707 1 98.19 167 GLY B O 1
ATOM 2720 N N . LEU B 1 168 ? -14.477 6.414 -1.604 1 98 168 LEU B N 1
ATOM 2721 C CA . LEU B 1 168 ? -15.781 6.879 -1.143 1 98 168 LEU B CA 1
ATOM 2722 C C . LEU B 1 168 ? -15.633 8.125 -0.27 1 98 168 LEU B C 1
ATOM 2724 O O . LEU B 1 168 ? -14.906 8.109 0.725 1 98 168 LEU B O 1
ATOM 2728 N N . SER B 1 169 ? -16.312 9.164 -0.678 1 97.69 169 SER B N 1
ATOM 2729 C CA . SER B 1 169 ? -16.312 10.383 0.133 1 97.69 169 SER B CA 1
ATOM 2730 C C . SER B 1 169 ? -17.25 10.25 1.319 1 97.69 169 SER B C 1
ATOM 2732 O O . SER B 1 169 ? -18.125 9.375 1.339 1 97.69 169 SER B O 1
ATOM 2734 N N . PRO B 1 170 ? -17.078 11.109 2.346 1 97.06 170 PRO B N 1
ATOM 2735 C CA . PRO B 1 170 ? -17.953 11.07 3.518 1 97.06 170 PRO B CA 1
ATOM 2736 C C . PRO B 1 170 ? -19.422 11.266 3.162 1 97.06 170 PRO B C 1
ATOM 2738 O O . PRO B 1 170 ? -20.297 10.867 3.928 1 97.06 170 PRO B O 1
ATOM 2741 N N . ASN B 1 171 ? -19.719 11.828 2.006 1 95.31 171 ASN B N 1
ATOM 2742 C CA . ASN B 1 171 ? -21.109 12.016 1.598 1 95.31 171 ASN B CA 1
ATOM 2743 C C . ASN B 1 171 ? -21.594 10.875 0.704 1 95.31 171 ASN B C 1
ATOM 2745 O O . ASN B 1 171 ? -22.672 10.945 0.129 1 95.31 171 ASN B O 1
ATOM 2749 N N . GLY B 1 172 ? -20.766 9.891 0.491 1 95.25 172 GLY B N 1
ATOM 2750 C CA . GLY B 1 172 ? -21.188 8.68 -0.199 1 95.25 172 GLY B CA 1
ATOM 2751 C C . GLY B 1 172 ? -20.875 8.703 -1.684 1 95.25 172 GLY B C 1
ATOM 2752 O O . GLY B 1 172 ? -21.266 7.789 -2.416 1 95.25 172 GLY B O 1
ATOM 2753 N N . GLU B 1 173 ? -20.203 9.664 -2.158 1 96.81 173 GLU B N 1
ATOM 2754 C CA . GLU B 1 173 ? -19.859 9.773 -3.572 1 96.81 173 GLU B CA 1
ATOM 2755 C C . GLU B 1 173 ? -18.562 9.047 -3.881 1 96.81 173 GLU B C 1
ATOM 2757 O O . GLU B 1 173 ? -17.609 9.117 -3.104 1 96.81 173 GLU B O 1
ATOM 2762 N N . LEU B 1 174 ? -18.562 8.336 -5.016 1 97.94 174 LEU B N 1
ATOM 2763 C CA . LEU B 1 174 ? -17.328 7.758 -5.504 1 97.94 174 LEU B CA 1
ATOM 2764 C C . LEU B 1 174 ? -16.469 8.812 -6.195 1 97.94 174 LEU B C 1
ATOM 2766 O O . LEU B 1 174 ? -16.953 9.531 -7.074 1 97.94 174 LEU B O 1
ATOM 2770 N N . LYS B 1 175 ? -15.258 8.922 -5.789 1 98.38 175 LYS B N 1
ATOM 2771 C CA . LYS B 1 175 ? -14.32 9.906 -6.328 1 98.38 175 LYS B CA 1
ATOM 2772 C C . LYS B 1 175 ? -13.078 9.234 -6.898 1 98.38 175 LYS B C 1
ATOM 2774 O O . LYS B 1 175 ? -12.742 8.109 -6.516 1 98.38 175 LYS B O 1
ATOM 2779 N N . GLY B 1 176 ? -12.461 9.906 -7.82 1 98.69 176 GLY B N 1
ATOM 2780 C CA . GLY B 1 176 ? -11.211 9.398 -8.367 1 98.69 176 GLY B CA 1
ATOM 2781 C C . GLY B 1 176 ? -10.031 9.562 -7.418 1 98.69 176 GLY B C 1
ATOM 2782 O O . GLY B 1 176 ? -10.094 10.352 -6.477 1 98.69 176 GLY B O 1
ATOM 2783 N N . GLY B 1 177 ? -9.086 8.719 -7.539 1 98.62 177 GLY B N 1
ATOM 2784 C CA . GLY B 1 177 ? -7.793 8.859 -6.891 1 98.62 177 GLY B CA 1
ATOM 2785 C C . GLY B 1 177 ? -6.672 9.188 -7.859 1 98.62 177 GLY B C 1
ATOM 2786 O O . GLY B 1 177 ? -6.578 8.594 -8.938 1 98.62 177 GLY B O 1
ATOM 2787 N N . THR B 1 178 ? -5.906 10.18 -7.543 1 98.88 178 THR B N 1
ATOM 2788 C CA . THR B 1 178 ? -4.703 10.523 -8.289 1 98.88 178 THR B CA 1
ATOM 2789 C C . THR B 1 178 ? -3.455 10.055 -7.551 1 98.88 178 THR B C 1
ATOM 2791 O O . THR B 1 178 ? -3.303 10.312 -6.355 1 98.88 178 THR B O 1
ATOM 2794 N N . PHE B 1 179 ? -2.596 9.383 -8.266 1 98.94 179 PHE B N 1
ATOM 2795 C CA . PHE B 1 179 ? -1.394 8.789 -7.684 1 98.94 179 PHE B CA 1
ATOM 2796 C C . PHE B 1 179 ? -0.155 9.586 -8.094 1 98.94 179 PHE B C 1
ATOM 2798 O O . PHE B 1 179 ? -0.035 10.008 -9.242 1 98.94 179 PHE B O 1
ATOM 2805 N N . PHE B 1 180 ? 0.775 9.797 -7.125 1 98.88 180 PHE B N 1
ATOM 2806 C CA . PHE B 1 180 ? 1.98 10.586 -7.336 1 98.88 180 PHE B CA 1
ATOM 2807 C C . PHE B 1 180 ? 3.211 9.852 -6.828 1 98.88 180 PHE B C 1
ATOM 2809 O O . PHE B 1 180 ? 3.1 8.945 -5.996 1 98.88 180 PHE B O 1
ATOM 2816 N N . TRP B 1 181 ? 4.352 10.25 -7.359 1 98.81 181 TRP B N 1
ATOM 2817 C CA . TRP B 1 181 ? 5.641 9.82 -6.82 1 98.81 181 TRP B CA 1
ATOM 2818 C C . TRP B 1 181 ? 6.688 10.922 -6.969 1 98.81 181 TRP B C 1
ATOM 2820 O O . TRP B 1 181 ? 6.492 11.875 -7.73 1 98.81 181 TRP B O 1
ATOM 2830 N N . LYS B 1 182 ? 7.734 10.828 -6.203 1 98.56 182 LYS B N 1
ATOM 2831 C CA . LYS B 1 182 ? 8.844 11.766 -6.277 1 98.56 182 LYS B CA 1
ATOM 2832 C C . LYS B 1 182 ? 10.156 11.109 -5.867 1 98.56 182 LYS B C 1
ATOM 2834 O O . LYS B 1 182 ? 10.227 10.438 -4.832 1 98.56 182 LYS B O 1
ATOM 2839 N N . HIS B 1 183 ? 11.211 11.164 -6.703 1 98 183 HIS B N 1
ATOM 2840 C CA . HIS B 1 183 ? 12.578 10.875 -6.289 1 98 183 HIS B CA 1
ATOM 2841 C C . HIS B 1 183 ? 13.172 12.031 -5.5 1 98 183 HIS B C 1
ATOM 2843 O O . HIS B 1 183 ? 13.188 13.172 -5.977 1 98 183 HIS B O 1
ATOM 2849 N N . LEU B 1 184 ? 13.578 11.664 -4.344 1 96.62 184 LEU B N 1
ATOM 2850 C CA . LEU B 1 184 ? 14.227 12.695 -3.551 1 96.62 184 LEU B CA 1
ATOM 2851 C C . LEU B 1 184 ? 15.719 12.766 -3.863 1 96.62 184 LEU B C 1
ATOM 2853 O O . LEU B 1 184 ? 16.359 11.734 -4.066 1 96.62 184 LEU B O 1
ATOM 2857 N N . THR B 1 185 ? 16.234 13.844 -4.5 1 78.38 185 THR B N 1
ATOM 2858 C CA . THR B 1 185 ? 17.641 14.023 -4.789 1 78.38 185 THR B CA 1
ATOM 2859 C C . THR B 1 185 ? 18.453 14.117 -3.498 1 78.38 185 THR B C 1
ATOM 2861 O O . THR B 1 185 ? 17.953 14.625 -2.486 1 78.38 185 THR B O 1
ATOM 2864 N N . LEU B 1 186 ? 19.562 13.141 -3.34 1 58.34 186 LEU B N 1
ATOM 2865 C CA . LEU B 1 186 ? 20.484 13.383 -2.23 1 58.34 186 LEU B CA 1
ATOM 2866 C C . LEU B 1 186 ? 20.953 14.828 -2.225 1 58.34 186 LEU B C 1
ATOM 2868 O O . LEU B 1 186 ? 21.328 15.367 -3.27 1 58.34 186 LEU B O 1
ATOM 2872 N N . GLN B 1 187 ? 20.25 15.742 -1.613 1 43 187 GLN B N 1
ATOM 2873 C CA . GLN B 1 187 ? 20.891 17.047 -1.502 1 43 187 GLN B CA 1
ATOM 2874 C C . GLN B 1 187 ? 22.406 16.891 -1.344 1 43 187 GLN B C 1
ATOM 2876 O O . GLN B 1 187 ? 22.875 16.219 -0.422 1 43 187 GLN B O 1
ATOM 2881 N N . SER B 1 188 ? 23.094 16.562 -2.416 1 33.31 188 SER B N 1
ATOM 2882 C CA . SER B 1 188 ? 24.516 16.828 -2.232 1 33.31 188 SER B CA 1
ATOM 2883 C C . SER B 1 188 ? 24.734 18.203 -1.617 1 33.31 188 SER B C 1
ATOM 2885 O O . SER B 1 188 ? 24.031 19.156 -1.936 1 33.31 188 SER B O 1
#

Sequence (376 aa):
MTASGTVALFSPGQHGHLIPYLAAIHASCITHDRTIAEFLPPLSHEKLLAWWKERIAEVADGKRLIFILLNDCEPGTRPNGSDVVGVVMLSMPSSETGPFRGVVEKLLVHKAFRGRGGARTLISALEAEATKRGRTILLLDTETGSPAEEVYKKLGYVELGQIPKYGLSPNGELKGGTFFWKHLTLQSMTASGTVALFSPGQHGHLIPYLAAIHASCITHDRTIAEFLPPLSHEKLLAWWKERIAEVADGKRLIFILLNDCEPGTRPNGSDVVGVVMLSMPSSETGPFRGVVEKLLVHKAFRGRGGARTLISALEAEATKRGRTILLLDTETGSPAEEVYKKLGYVELGQIPKYGLSPNGELKGGTFFWKHLTLQS

Solvent-accessible surface area (backbone atoms only — not comparable to full-atom values): 20352 Å² total; per-residue (Å²): 129,79,70,44,46,47,74,43,79,62,42,67,90,84,42,50,88,36,50,68,44,54,39,46,48,54,50,46,38,31,73,74,66,46,38,71,70,55,60,47,72,83,77,50,70,65,60,44,47,53,51,49,50,56,52,52,52,30,36,78,71,67,35,30,49,44,37,35,31,27,45,90,59,58,87,92,56,84,76,52,54,85,23,55,44,30,36,34,32,35,41,38,62,88,32,69,25,33,61,30,38,29,35,51,42,72,79,43,61,37,75,94,58,56,95,40,51,34,68,60,53,50,50,52,52,49,52,56,53,32,47,76,69,50,28,32,35,39,33,37,68,40,50,56,89,36,73,64,48,54,52,42,50,75,71,61,37,43,75,40,36,69,41,76,65,50,33,35,31,47,87,69,45,68,33,32,30,31,30,35,33,36,76,54,71,78,78,122,129,78,70,44,47,47,76,43,79,62,40,67,89,84,42,52,86,38,49,68,42,54,40,46,48,55,50,46,38,32,73,74,65,46,37,70,71,54,60,47,72,84,78,48,69,65,59,44,46,54,50,51,52,55,52,52,54,30,37,78,72,67,36,31,49,43,36,34,30,27,45,91,58,59,88,93,56,84,75,52,54,86,23,56,45,29,36,34,32,37,41,38,62,88,34,70,24,35,61,30,36,30,35,50,41,69,78,44,58,37,75,92,58,56,95,41,51,34,68,59,53,49,51,50,53,49,52,55,52,31,48,76,69,49,29,34,35,39,35,38,68,39,51,54,88,38,74,64,45,54,52,41,50,74,72,62,35,42,75,38,36,71,42,75,64,48,32,36,32,46,86,69,45,68,34,33,30,31,32,33,33,37,76,56,72,78,80,120